Protein AF-A0A752E9G1-F1 (afdb_monomer)

Nearest PDB structures (foldseek):
  9ivk-assembly1_A  TM=2.940E-01  e=1.424E+00  artificial sequences
  8i7o-assembly1_Cb  TM=2.392E-01  e=4.232E+00  Mus musculus
  6zbj-assembly1_C  TM=1.607E-01  e=8.612E+00  Plasmodium falciparum

Organism: Salmonella oranienberg (NCBI:txid28147)

Radius of gyration: 24.14 Å; Cα contacts (8 Å, |Δi|>4): 252; chains: 1; bounding box: 48×53×67 Å

InterPro domains:
  IPR024291 Protein of unknown function DUF3829 [PF12889] (1-251)

Structure (mmCIF, N/CA/C/O backbone):
data_AF-A0A752E9G1-F1
#
_entry.id   AF-A0A752E9G1-F1
#
loop_
_atom_site.group_PDB
_atom_site.id
_atom_site.type_symbol
_atom_site.label_atom_id
_atom_site.label_alt_id
_atom_site.label_comp_id
_atom_site.label_asym_id
_atom_site.label_entity_id
_atom_site.label_seq_id
_atom_site.pdbx_PDB_ins_code
_atom_site.Cartn_x
_atom_site.Cartn_y
_atom_site.Cartn_z
_atom_site.occupancy
_atom_site.B_iso_or_equiv
_atom_site.auth_seq_id
_atom_site.auth_comp_id
_atom_site.auth_asym_id
_atom_site.auth_atom_id
_atom_site.pdbx_PDB_model_num
ATOM 1 N N . SER A 1 1 ? 13.644 -4.484 -8.867 1.00 82.56 1 SER A N 1
ATOM 2 C CA . SER A 1 1 ? 13.841 -4.906 -10.268 1.00 82.56 1 SER A CA 1
ATOM 3 C C . SER A 1 1 ? 13.152 -3.982 -11.261 1.00 82.56 1 SER A C 1
ATOM 5 O O . SER A 1 1 ? 13.862 -3.242 -11.922 1.00 82.56 1 SER A O 1
ATOM 7 N N . VAL A 1 2 ? 11.813 -3.915 -11.308 1.00 89.75 2 VAL A N 1
ATOM 8 C CA . VAL A 1 2 ? 11.073 -3.105 -12.308 1.00 89.75 2 VAL A CA 1
ATOM 9 C C . VAL A 1 2 ? 11.430 -1.612 -12.286 1.00 89.75 2 VAL A C 1
ATOM 11 O O . VAL A 1 2 ? 11.773 -1.072 -13.329 1.00 89.75 2 VAL A O 1
ATOM 14 N N . LYS A 1 3 ? 11.445 -0.962 -11.109 1.00 89.75 3 LYS A N 1
ATOM 15 C CA . LYS A 1 3 ? 11.856 0.453 -10.984 1.00 89.75 3 LYS A CA 1
ATOM 16 C C . LYS A 1 3 ? 13.250 0.703 -11.574 1.00 89.75 3 LYS A C 1
ATOM 18 O O . LYS A 1 3 ? 13.425 1.603 -12.375 1.00 89.75 3 LYS A O 1
ATOM 23 N N . GLY A 1 4 ? 14.213 -0.158 -11.242 1.00 91.06 4 GLY A N 1
ATOM 24 C CA . GLY A 1 4 ? 15.581 -0.039 -11.751 1.00 91.06 4 GLY A CA 1
ATOM 25 C C . GLY A 1 4 ? 15.699 -0.244 -13.264 1.00 91.06 4 GLY A C 1
ATOM 26 O O . GLY A 1 4 ? 16.593 0.331 -13.871 1.00 91.06 4 GLY A O 1
ATOM 27 N N . TYR A 1 5 ? 14.808 -1.030 -13.875 1.00 95.19 5 TYR A N 1
ATOM 28 C CA . TYR A 1 5 ? 14.735 -1.180 -15.331 1.00 95.19 5 TYR A CA 1
ATOM 29 C C . TYR A 1 5 ? 14.119 0.062 -15.997 1.00 95.19 5 TYR A C 1
ATOM 31 O O . TYR A 1 5 ? 14.668 0.574 -16.969 1.00 95.19 5 TYR A O 1
ATOM 39 N N . ALA A 1 6 ? 13.048 0.605 -15.412 1.00 94.50 6 ALA A N 1
ATOM 40 C CA . ALA A 1 6 ? 12.403 1.837 -15.871 1.00 94.50 6 ALA A CA 1
ATOM 41 C C . ALA A 1 6 ? 13.305 3.084 -15.760 1.00 94.50 6 ALA A C 1
ATOM 43 O O . ALA A 1 6 ? 13.087 4.063 -16.463 1.00 94.50 6 ALA A O 1
ATOM 44 N N . ASP A 1 7 ? 14.343 3.054 -14.917 1.00 93.44 7 ASP A N 1
ATOM 45 C CA . ASP A 1 7 ? 15.294 4.167 -14.787 1.00 93.44 7 ASP A CA 1
ATOM 46 C C . ASP A 1 7 ? 16.133 4.419 -16.057 1.00 93.44 7 ASP A C 1
ATOM 48 O O . ASP A 1 7 ? 16.749 5.479 -16.179 1.00 93.44 7 ASP A O 1
ATOM 52 N N . TRP A 1 8 ? 16.237 3.446 -16.969 1.00 94.88 8 TRP A N 1
ATOM 53 C CA . TRP A 1 8 ? 17.069 3.564 -18.175 1.00 94.88 8 TRP A CA 1
ATOM 54 C C . TRP A 1 8 ? 16.373 3.112 -19.467 1.00 94.88 8 TRP A C 1
ATOM 56 O O . TRP A 1 8 ? 16.944 3.275 -20.545 1.00 94.88 8 TRP A O 1
ATOM 66 N N . VAL A 1 9 ? 15.146 2.587 -19.375 1.00 96.12 9 VAL A N 1
ATOM 67 C CA . VAL A 1 9 ? 14.313 2.173 -20.512 1.00 96.12 9 VAL A CA 1
ATOM 68 C C . VAL A 1 9 ? 12.975 2.906 -20.470 1.00 96.12 9 VAL A C 1
ATOM 70 O O . VAL A 1 9 ? 12.296 2.910 -19.446 1.00 96.12 9 VAL A O 1
ATOM 73 N N . ASP A 1 10 ? 12.573 3.478 -21.606 1.00 95.88 10 ASP A N 1
ATOM 74 C CA . ASP A 1 10 ? 11.198 3.938 -21.828 1.00 95.88 10 ASP A CA 1
ATOM 75 C C . ASP A 1 10 ? 10.281 2.706 -21.843 1.00 95.88 10 ASP A C 1
ATOM 77 O O . ASP A 1 10 ? 10.405 1.846 -22.713 1.00 95.88 10 ASP A O 1
ATOM 81 N N . MET A 1 11 ? 9.400 2.584 -20.851 1.00 95.25 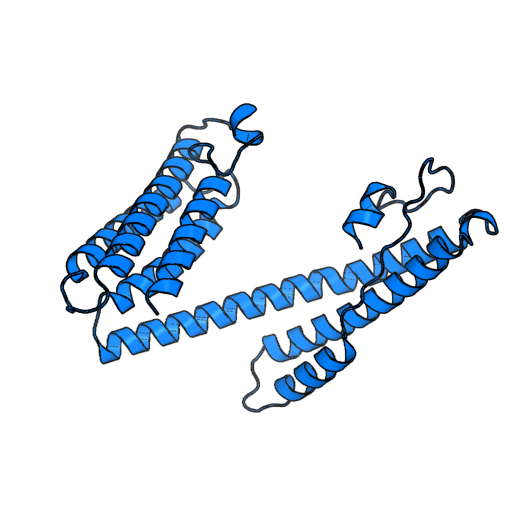11 MET A N 1
ATOM 82 C CA . MET A 1 11 ? 8.597 1.375 -20.644 1.00 95.25 11 MET A CA 1
ATOM 83 C C . MET A 1 11 ? 7.559 1.136 -21.745 1.00 95.25 11 MET A C 1
ATOM 85 O O . MET A 1 11 ? 7.117 0.003 -21.904 1.00 95.25 11 MET A O 1
ATOM 89 N N . ASP A 1 12 ? 7.198 2.169 -22.507 1.00 95.00 12 ASP A N 1
ATOM 90 C CA . ASP A 1 12 ? 6.235 2.049 -23.601 1.00 95.00 12 ASP A CA 1
ATOM 91 C C . ASP A 1 12 ? 6.924 1.673 -24.920 1.00 95.00 12 ASP A C 1
ATOM 93 O O . ASP A 1 12 ? 6.326 1.028 -25.781 1.00 95.00 12 ASP A O 1
ATOM 97 N N . LYS A 1 13 ? 8.190 2.076 -25.096 1.00 95.81 13 LYS A N 1
ATOM 98 C CA . LYS A 1 13 ? 8.944 1.877 -26.350 1.00 95.81 13 LYS A CA 1
ATOM 99 C C . LYS A 1 13 ? 9.984 0.763 -26.284 1.00 95.81 13 LYS A C 1
ATOM 101 O O . LYS A 1 13 ? 10.366 0.221 -27.322 1.00 95.81 13 LYS A O 1
ATOM 106 N N . GLY A 1 14 ? 10.467 0.442 -25.093 1.00 96.44 14 GLY A N 1
ATOM 107 C CA . GLY A 1 14 ? 11.556 -0.494 -24.871 1.00 96.44 14 GLY A CA 1
ATOM 108 C C . GLY A 1 14 ? 12.947 0.050 -25.216 1.00 96.44 14 GLY A C 1
ATOM 109 O O . GLY A 1 14 ? 13.121 1.232 -25.527 1.00 96.44 14 GLY A O 1
ATOM 110 N N . PRO A 1 15 ? 13.976 -0.812 -25.131 1.00 97.12 15 PRO A N 1
ATOM 111 C CA . PRO A 1 15 ? 15.354 -0.428 -25.398 1.00 97.12 15 PRO A CA 1
ATOM 112 C C . PRO A 1 15 ? 15.591 -0.198 -26.896 1.00 97.12 15 PRO A C 1
ATOM 114 O O . PRO A 1 15 ? 15.188 -0.981 -27.758 1.00 97.12 15 PRO A O 1
ATOM 117 N N . THR A 1 16 ? 16.305 0.872 -27.212 1.00 95.88 16 THR A N 1
ATOM 118 C CA . THR A 1 16 ? 16.603 1.323 -28.573 1.00 95.88 16 THR A CA 1
ATOM 119 C C . THR A 1 16 ? 17.903 0.732 -29.123 1.00 95.88 16 THR A C 1
ATOM 121 O O . THR A 1 16 ? 18.010 0.543 -30.339 1.00 95.88 16 THR A O 1
ATOM 124 N N . GLY A 1 17 ? 18.859 0.406 -28.247 1.00 93.88 17 GLY A N 1
ATOM 125 C CA . GLY A 1 17 ? 20.241 0.045 -28.576 1.00 93.88 17 GLY A CA 1
ATOM 126 C C . GLY A 1 17 ? 21.194 1.244 -28.634 1.00 93.88 17 GLY A C 1
ATOM 127 O O . GLY A 1 17 ? 22.349 1.097 -29.025 1.00 93.88 17 GLY A O 1
ATOM 128 N N . LYS A 1 18 ? 20.715 2.441 -28.276 1.00 94.12 18 LYS A N 1
ATOM 129 C CA . LYS A 1 18 ? 21.491 3.693 -28.227 1.00 94.12 18 LYS A CA 1
ATOM 130 C C . LYS A 1 18 ? 21.649 4.222 -26.799 1.00 94.12 18 LYS A C 1
ATOM 132 O O . LYS A 1 18 ? 22.046 5.370 -26.601 1.00 94.12 18 LYS A O 1
ATOM 137 N N . GLU A 1 19 ? 21.302 3.416 -25.801 1.00 94.06 19 GLU A N 1
ATOM 138 C CA . GLU A 1 19 ? 21.362 3.795 -24.395 1.00 94.06 19 GLU A CA 1
ATOM 139 C C . GLU A 1 19 ? 22.809 4.047 -23.967 1.00 94.06 19 GLU A C 1
ATOM 141 O O . GLU A 1 19 ? 23.691 3.212 -24.153 1.00 94.06 19 GLU A O 1
ATOM 146 N N . ARG A 1 20 ? 23.053 5.202 -23.338 1.00 89.19 20 ARG A N 1
ATOM 147 C CA . ARG A 1 20 ? 24.383 5.558 -22.822 1.00 89.19 20 ARG A CA 1
ATOM 148 C C . ARG A 1 20 ? 24.792 4.714 -21.611 1.00 89.19 20 ARG A C 1
ATOM 150 O O . ARG A 1 20 ? 25.978 4.494 -21.394 1.00 89.19 20 ARG A O 1
ATOM 157 N N . TYR A 1 21 ? 23.817 4.274 -20.817 1.00 89.62 21 TYR A N 1
ATOM 158 C CA . TYR A 1 21 ? 24.032 3.484 -19.609 1.00 89.62 21 TYR A CA 1
ATOM 159 C C . TYR A 1 21 ? 23.035 2.330 -19.562 1.00 89.62 21 TYR A C 1
ATOM 161 O O . TYR A 1 21 ? 21.828 2.555 -19.507 1.00 89.62 21 TYR A O 1
ATOM 169 N N . ILE A 1 22 ? 23.549 1.102 -19.543 1.00 94.25 22 ILE A N 1
ATOM 170 C CA . ILE A 1 22 ? 22.749 -0.117 -19.453 1.00 94.25 22 ILE A CA 1
ATOM 171 C C . ILE A 1 22 ? 22.847 -0.624 -18.015 1.00 94.25 22 ILE A C 1
ATOM 173 O O . ILE A 1 22 ? 23.872 -1.175 -17.622 1.00 94.25 22 ILE A O 1
ATOM 177 N N . ARG A 1 23 ? 21.791 -0.433 -17.212 1.00 93.00 23 ARG A N 1
ATOM 178 C CA . ARG A 1 23 ? 21.731 -1.000 -15.847 1.00 93.00 23 ARG A CA 1
ATOM 179 C C . ARG A 1 23 ? 21.199 -2.435 -15.823 1.00 93.00 23 ARG A C 1
ATOM 181 O O . ARG A 1 23 ? 21.377 -3.135 -14.832 1.00 93.00 23 ARG A O 1
ATOM 188 N N . GLY A 1 24 ? 20.544 -2.869 -16.900 1.00 94.75 24 GLY A N 1
ATOM 189 C CA . GLY A 1 24 ? 19.937 -4.193 -17.006 1.00 94.75 24 GLY A CA 1
ATOM 190 C C . GLY A 1 24 ? 18.677 -4.363 -16.152 1.00 94.75 24 GLY A C 1
ATOM 191 O O . GLY A 1 24 ? 18.010 -3.393 -15.784 1.00 94.75 24 GLY A O 1
ATOM 192 N N . MET A 1 25 ? 18.345 -5.621 -15.859 1.00 95.94 25 MET A N 1
ATOM 193 C CA . MET A 1 25 ? 17.233 -6.020 -14.993 1.00 95.94 25 MET A CA 1
ATOM 194 C C . MET A 1 25 ? 17.793 -6.666 -13.725 1.00 95.94 25 MET A C 1
ATOM 196 O O . MET A 1 25 ? 18.602 -7.581 -13.820 1.00 95.94 25 MET A O 1
ATOM 200 N N . GLY A 1 26 ? 17.362 -6.220 -12.543 1.00 93.19 26 GLY A N 1
ATOM 201 C CA . GLY A 1 26 ? 17.731 -6.869 -11.277 1.00 93.19 26 GLY A CA 1
ATOM 202 C C . GLY A 1 26 ? 16.954 -8.170 -11.041 1.00 93.19 26 GLY A C 1
ATOM 203 O O . GLY A 1 26 ? 15.773 -8.243 -11.376 1.00 93.19 26 GLY A O 1
ATOM 204 N N . ASP A 1 27 ? 17.581 -9.170 -10.423 1.00 91.19 27 ASP A N 1
ATOM 205 C CA . ASP A 1 27 ? 16.934 -10.455 -10.115 1.00 91.19 27 ASP A CA 1
ATOM 206 C C . ASP A 1 27 ? 15.874 -10.347 -8.993 1.00 91.19 27 ASP A C 1
ATOM 208 O O . ASP A 1 27 ? 15.819 -9.369 -8.243 1.00 91.19 27 ASP A O 1
ATOM 212 N N . VAL A 1 28 ? 15.012 -11.363 -8.890 1.00 90.75 28 VAL A N 1
ATOM 213 C CA . VAL A 1 28 ? 14.036 -11.565 -7.813 1.00 90.75 28 VAL A CA 1
ATOM 214 C C . VAL A 1 28 ? 14.286 -12.927 -7.162 1.00 90.75 28 VAL A C 1
ATOM 216 O O . VAL A 1 28 ? 14.013 -13.984 -7.736 1.00 90.75 28 VAL A O 1
ATOM 219 N N . THR A 1 29 ? 14.752 -12.903 -5.912 1.00 88.81 29 THR A N 1
ATOM 220 C CA . THR A 1 29 ? 15.207 -14.098 -5.178 1.00 88.81 29 THR A CA 1
ATOM 221 C C . THR A 1 29 ? 14.128 -14.765 -4.320 1.00 88.81 29 THR A C 1
ATOM 223 O O . THR A 1 29 ? 14.371 -15.815 -3.732 1.00 88.81 29 THR A O 1
ATOM 226 N N . VAL A 1 30 ? 12.916 -14.202 -4.260 1.00 89.00 30 VAL A N 1
ATOM 227 C CA . VAL A 1 30 ? 11.810 -14.739 -3.449 1.00 89.00 30 VAL A CA 1
ATOM 228 C C . VAL A 1 30 ? 11.422 -16.149 -3.907 1.00 89.00 30 VAL A C 1
ATOM 230 O O . VAL A 1 30 ? 11.208 -16.389 -5.095 1.00 89.00 30 VAL A O 1
ATOM 233 N N . ASP A 1 31 ? 11.290 -17.084 -2.967 1.00 92.19 31 ASP A N 1
ATOM 234 C CA . ASP A 1 31 ? 10.810 -18.451 -3.208 1.00 92.19 31 ASP A CA 1
ATOM 235 C C . ASP A 1 31 ? 9.283 -18.479 -3.407 1.00 92.19 31 ASP A C 1
ATOM 237 O O . ASP A 1 31 ? 8.510 -18.574 -2.448 1.00 92.19 31 ASP A O 1
ATOM 241 N N . LEU A 1 32 ? 8.863 -18.350 -4.670 1.00 95.25 32 LEU A N 1
ATOM 242 C CA . LEU A 1 32 ? 7.456 -18.351 -5.071 1.00 95.25 32 LEU A CA 1
ATOM 243 C C . LEU A 1 32 ? 6.846 -19.756 -5.122 1.00 95.25 32 LEU A C 1
ATOM 245 O O . LEU A 1 32 ? 5.636 -19.870 -4.958 1.00 95.25 32 LEU A O 1
ATOM 249 N N . ASP A 1 33 ? 7.645 -20.815 -5.261 1.00 93.00 33 ASP A N 1
ATOM 250 C CA . ASP A 1 33 ? 7.134 -22.192 -5.306 1.00 93.00 33 ASP A CA 1
ATOM 251 C C . ASP A 1 33 ? 6.569 -22.592 -3.942 1.00 93.00 33 ASP A C 1
ATOM 253 O O . ASP A 1 33 ? 5.464 -23.129 -3.822 1.00 93.00 33 ASP A O 1
ATOM 257 N N . ARG A 1 34 ? 7.275 -22.214 -2.871 1.00 94.50 34 ARG A N 1
ATOM 258 C CA . ARG A 1 34 ? 6.767 -22.358 -1.505 1.00 94.50 34 ARG A CA 1
ATOM 259 C C . ARG A 1 34 ? 5.514 -21.516 -1.255 1.00 94.50 34 ARG A C 1
ATOM 261 O O . ARG A 1 34 ? 4.632 -21.954 -0.513 1.00 94.50 34 ARG A O 1
ATOM 268 N N . CYS A 1 35 ? 5.423 -20.316 -1.830 1.00 95.19 35 CYS A N 1
ATOM 269 C CA . CYS A 1 35 ? 4.218 -19.485 -1.737 1.00 95.19 35 CYS A CA 1
ATOM 270 C C . CYS A 1 35 ? 3.036 -20.132 -2.469 1.00 95.19 35 CYS A C 1
ATOM 272 O O . CYS A 1 35 ? 1.960 -20.227 -1.882 1.00 95.19 35 CYS A O 1
ATOM 274 N N . LEU A 1 36 ? 3.249 -20.642 -3.684 1.00 97.19 36 LEU A N 1
ATOM 275 C CA . LEU A 1 36 ? 2.247 -21.364 -4.466 1.00 97.19 36 LEU A CA 1
ATOM 276 C C . LEU A 1 36 ? 1.716 -22.570 -3.697 1.00 97.19 36 LEU A C 1
ATOM 278 O O . LEU A 1 36 ? 0.510 -22.686 -3.514 1.00 97.19 36 LEU A O 1
ATOM 282 N N . ALA A 1 37 ? 2.597 -23.416 -3.159 1.00 96.88 37 ALA A N 1
ATOM 283 C CA . ALA A 1 37 ? 2.186 -24.588 -2.388 1.00 96.88 37 ALA A CA 1
ATOM 284 C C . ALA A 1 37 ? 1.288 -24.220 -1.191 1.00 96.88 37 ALA A C 1
ATOM 286 O O . ALA A 1 37 ? 0.279 -24.880 -0.932 1.00 96.88 37 ALA A O 1
ATOM 287 N N . LYS A 1 38 ? 1.627 -23.145 -0.466 1.00 96.56 38 LYS A N 1
ATOM 288 C CA . LYS A 1 38 ? 0.823 -22.663 0.668 1.00 96.56 38 LYS A CA 1
ATOM 289 C C . LYS A 1 38 ? -0.513 -22.074 0.223 1.00 96.56 38 LYS A C 1
ATOM 291 O O . LYS A 1 38 ? -1.526 -22.400 0.836 1.00 96.56 38 LYS A O 1
ATOM 296 N N . ILE A 1 39 ? -0.520 -21.240 -0.816 1.00 96.00 39 ILE A N 1
ATOM 297 C CA . ILE A 1 39 ? -1.740 -20.613 -1.340 1.00 96.00 39 ILE A CA 1
ATOM 298 C C . ILE A 1 39 ? -2.691 -21.687 -1.867 1.00 96.00 39 ILE A C 1
ATOM 300 O O . ILE A 1 39 ? -3.829 -21.738 -1.421 1.00 96.00 39 ILE A O 1
ATOM 304 N N . THR A 1 40 ? -2.213 -22.626 -2.686 1.00 96.12 40 THR A N 1
ATOM 305 C CA . THR A 1 40 ? -3.015 -23.754 -3.186 1.00 96.12 40 THR A CA 1
ATOM 306 C C . THR A 1 40 ? -3.621 -24.574 -2.052 1.00 96.12 40 THR A C 1
ATOM 308 O O . THR A 1 40 ? -4.798 -24.927 -2.101 1.00 96.12 40 THR A O 1
ATOM 311 N N . LYS A 1 41 ? -2.846 -24.847 -0.994 1.00 96.38 41 LYS A N 1
ATOM 312 C CA . LYS A 1 41 ? -3.365 -25.548 0.184 1.00 96.38 41 LYS A CA 1
ATOM 313 C C . LYS A 1 41 ? -4.478 -24.751 0.866 1.00 96.38 41 LYS A C 1
ATOM 315 O O . LYS A 1 41 ? -5.514 -25.331 1.177 1.00 96.38 41 LYS A O 1
ATOM 320 N N . VAL A 1 42 ? -4.283 -23.454 1.105 1.00 93.44 42 VAL A N 1
ATOM 321 C CA . VAL A 1 42 ? -5.276 -22.609 1.789 1.00 93.44 42 VAL A CA 1
ATOM 322 C C . VAL A 1 42 ? -6.544 -22.448 0.950 1.00 93.44 42 VAL A C 1
ATOM 324 O O . VAL A 1 42 ? -7.623 -22.686 1.480 1.00 93.44 42 VAL A O 1
ATOM 327 N N . SER A 1 43 ? -6.424 -22.179 -0.353 1.00 93.50 43 SER A N 1
ATOM 328 C CA . SER A 1 43 ? -7.562 -22.044 -1.275 1.00 93.50 43 SER A CA 1
ATOM 329 C C . SER A 1 43 ? -8.387 -23.333 -1.431 1.00 93.50 43 SER A C 1
ATOM 331 O O . SER A 1 43 ? -9.486 -23.304 -1.976 1.00 93.50 43 SER A O 1
ATOM 333 N N . SER A 1 44 ? -7.873 -24.482 -0.970 1.00 93.75 44 SER A N 1
ATOM 334 C CA . SER A 1 44 ? -8.598 -25.762 -0.965 1.00 93.75 44 SER A CA 1
ATOM 335 C C . SER A 1 44 ? -9.435 -26.005 0.301 1.00 93.75 44 SER A C 1
ATOM 337 O O . SER A 1 44 ? -10.240 -26.941 0.335 1.00 93.75 44 SER A O 1
ATOM 339 N N . LEU A 1 45 ? -9.253 -25.189 1.347 1.00 95.94 45 LEU A N 1
ATOM 340 C CA . LEU A 1 45 ? -9.955 -25.343 2.622 1.00 95.94 45 LEU A CA 1
ATOM 341 C C . LEU A 1 45 ? -11.446 -24.995 2.497 1.00 95.94 45 LEU A C 1
ATOM 343 O O . LEU A 1 45 ? -11.880 -24.292 1.585 1.00 95.94 45 LEU A O 1
ATOM 347 N N . LYS A 1 46 ? -12.250 -25.519 3.431 1.00 93.62 46 LYS A N 1
ATOM 348 C CA . LYS A 1 46 ? -13.690 -25.248 3.520 1.00 93.62 46 LYS A CA 1
ATOM 349 C C . LYS A 1 46 ? -14.043 -24.552 4.845 1.00 93.62 46 LYS A C 1
ATOM 351 O O . LYS A 1 46 ? -13.484 -24.931 5.874 1.00 93.62 46 LYS A O 1
ATOM 356 N N . PRO A 1 47 ? -14.996 -23.598 4.841 1.00 91.75 47 PRO A N 1
ATOM 357 C CA . PRO A 1 47 ? -15.669 -23.043 3.662 1.00 91.75 47 PRO A CA 1
ATOM 358 C C . PRO A 1 47 ? -14.715 -22.193 2.809 1.00 91.75 47 PRO A C 1
ATOM 360 O O . PRO A 1 47 ? -13.754 -21.632 3.320 1.00 91.75 47 PRO A O 1
ATOM 363 N N . GLU A 1 48 ? -14.993 -22.126 1.508 1.00 91.81 48 GLU A N 1
ATOM 364 C CA . GLU A 1 48 ? -14.223 -21.298 0.573 1.00 91.81 48 GLU A CA 1
ATOM 365 C C . GLU A 1 48 ? -14.417 -19.809 0.895 1.00 91.81 48 GLU A C 1
ATOM 367 O O . GLU A 1 48 ? -15.544 -19.358 1.129 1.00 91.81 48 GLU A O 1
ATOM 372 N N . LEU A 1 49 ? -13.332 -19.039 0.871 1.00 90.44 49 LEU A N 1
ATOM 373 C CA . LEU A 1 49 ? -13.325 -17.597 1.078 1.00 90.44 49 LEU A CA 1
ATOM 374 C C . LEU A 1 49 ? -13.309 -16.893 -0.281 1.00 90.44 49 LEU A C 1
ATOM 376 O O . LEU A 1 49 ? -12.276 -16.484 -0.811 1.00 90.44 49 LEU A O 1
ATOM 380 N N . LYS A 1 50 ? -14.494 -16.735 -0.874 1.00 89.69 50 LYS A N 1
ATOM 381 C CA . LYS A 1 50 ? -14.646 -15.975 -2.122 1.00 89.69 50 LYS A CA 1
ATOM 382 C C . LYS A 1 50 ? -14.651 -14.460 -1.862 1.00 89.69 50 LYS A C 1
ATOM 384 O O . LYS A 1 50 ? -15.274 -14.023 -0.897 1.00 89.69 50 LYS A O 1
ATOM 389 N N . PRO A 1 51 ? -14.031 -13.642 -2.737 1.00 93.12 51 PRO A N 1
ATOM 390 C CA . PRO A 1 51 ? -13.264 -14.029 -3.928 1.00 93.12 51 PRO A CA 1
ATOM 391 C C . PRO A 1 51 ? -11.765 -14.280 -3.657 1.00 93.12 51 PRO A C 1
ATOM 393 O O . PRO A 1 51 ? -11.035 -14.598 -4.597 1.00 93.12 51 PRO A O 1
ATOM 396 N N . ILE A 1 52 ? -11.286 -14.119 -2.413 1.00 94.62 52 ILE A N 1
ATOM 397 C CA . ILE A 1 52 ? -9.847 -14.067 -2.111 1.00 94.62 52 ILE A CA 1
ATOM 398 C C . ILE A 1 52 ? -9.098 -15.341 -2.503 1.00 94.62 52 ILE A C 1
ATOM 400 O O . ILE A 1 52 ? -7.979 -15.235 -2.991 1.00 94.62 52 ILE A O 1
ATOM 404 N N . ASP A 1 53 ? -9.713 -16.520 -2.367 1.00 95.38 53 ASP A N 1
ATOM 405 C CA . ASP A 1 53 ? -9.047 -17.795 -2.658 1.00 95.38 53 ASP A CA 1
ATOM 406 C C . ASP A 1 53 ? -8.665 -17.904 -4.139 1.00 95.38 53 ASP A C 1
ATOM 408 O O . ASP A 1 53 ? -7.580 -18.385 -4.473 1.00 95.38 53 ASP A O 1
ATOM 412 N N . THR A 1 54 ? -9.534 -17.408 -5.027 1.00 95.88 54 THR A N 1
ATOM 413 C CA . THR A 1 54 ? -9.283 -17.340 -6.475 1.00 95.88 54 THR A CA 1
ATOM 414 C C . THR A 1 54 ? -8.269 -16.246 -6.807 1.00 95.88 54 THR A C 1
ATOM 416 O O . THR A 1 54 ? -7.350 -16.460 -7.595 1.00 95.88 54 THR A O 1
ATOM 419 N N . LEU A 1 55 ? -8.403 -15.071 -6.188 1.00 97.69 55 LEU A N 1
ATOM 420 C CA . LEU A 1 55 ? -7.506 -13.940 -6.436 1.00 97.69 55 LEU A CA 1
ATOM 421 C C . LEU A 1 55 ? -6.071 -14.227 -5.973 1.00 97.69 55 LEU A C 1
ATOM 423 O O . LEU A 1 55 ? -5.127 -13.872 -6.674 1.00 97.69 55 LEU A O 1
ATOM 427 N N . ALA A 1 56 ? -5.903 -14.939 -4.856 1.00 97.06 56 ALA A N 1
ATOM 428 C CA . ALA A 1 56 ? -4.602 -15.382 -4.365 1.00 97.06 56 ALA A CA 1
ATOM 429 C C . ALA A 1 56 ? -3.896 -16.299 -5.373 1.00 97.06 56 ALA A C 1
ATOM 431 O O . ALA A 1 56 ? -2.699 -16.138 -5.615 1.00 97.06 56 ALA A O 1
ATOM 432 N N . LEU A 1 57 ? -4.639 -17.233 -5.984 1.00 97.44 57 LEU A N 1
ATOM 433 C CA . LEU A 1 57 ? -4.127 -18.134 -7.020 1.00 97.44 57 LEU A CA 1
ATOM 434 C C . LEU A 1 57 ? -3.708 -17.368 -8.283 1.00 97.44 57 LEU A C 1
ATOM 436 O O . LEU A 1 57 ? -2.615 -17.589 -8.805 1.00 97.44 57 LEU A O 1
ATOM 440 N N . ASN A 1 58 ? -4.529 -16.421 -8.741 1.00 97.94 58 ASN A N 1
ATOM 441 C CA . ASN A 1 58 ? -4.196 -15.571 -9.888 1.00 97.94 58 ASN A CA 1
ATOM 442 C C . ASN A 1 58 ? -2.937 -14.728 -9.628 1.00 97.94 58 ASN A C 1
ATOM 444 O O . ASN A 1 58 ? -2.057 -14.634 -10.489 1.00 97.94 58 ASN A O 1
ATOM 448 N N . TYR A 1 59 ? -2.821 -14.151 -8.429 1.00 98.12 59 TYR A N 1
ATOM 449 C CA . TYR A 1 59 ? -1.655 -13.373 -8.023 1.00 98.12 59 TYR A CA 1
ATOM 450 C C . TYR A 1 59 ? -0.376 -14.218 -8.002 1.00 98.12 59 TYR A C 1
ATOM 452 O O . TYR A 1 59 ? 0.636 -13.810 -8.573 1.00 98.12 59 TYR A O 1
ATOM 460 N N . ILE A 1 60 ? -0.390 -15.402 -7.379 1.00 98.12 60 ILE A N 1
ATOM 461 C CA . ILE A 1 60 ? 0.836 -16.203 -7.271 1.00 98.12 60 ILE A CA 1
ATOM 462 C C . ILE A 1 60 ? 1.282 -16.773 -8.620 1.00 98.12 60 ILE A C 1
ATOM 464 O O . ILE A 1 60 ? 2.476 -16.751 -8.912 1.00 98.12 60 ILE A O 1
ATOM 468 N N . ASN A 1 61 ? 0.347 -17.201 -9.473 1.00 98.06 61 ASN A N 1
ATOM 469 C CA . ASN A 1 61 ? 0.679 -17.698 -10.810 1.00 98.06 61 ASN A CA 1
ATOM 470 C C . ASN A 1 61 ? 1.288 -16.589 -11.681 1.00 98.06 61 ASN A C 1
A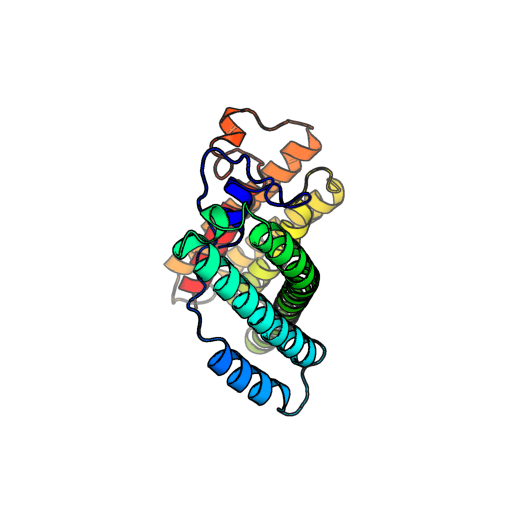TOM 472 O O . ASN A 1 61 ? 2.379 -16.759 -12.219 1.00 98.06 61 ASN A O 1
ATOM 476 N N . SER A 1 62 ? 0.660 -15.409 -11.727 1.00 98.12 62 SER A N 1
ATOM 477 C CA . SER A 1 62 ? 1.215 -14.266 -12.469 1.00 98.12 62 SER A CA 1
ATOM 478 C C . SER A 1 62 ? 2.537 -13.748 -11.878 1.00 98.12 62 SER A C 1
ATOM 480 O O . SER A 1 62 ? 3.413 -13.301 -12.618 1.00 98.12 62 SER A O 1
ATOM 482 N N . SER A 1 63 ? 2.746 -13.865 -10.560 1.00 97.69 63 SER A N 1
ATOM 483 C CA . SER A 1 63 ? 4.038 -13.567 -9.922 1.00 97.69 63 SER A CA 1
ATOM 484 C C . SER A 1 63 ? 5.149 -14.512 -10.391 1.00 97.69 63 SER A C 1
ATOM 486 O O . SER A 1 63 ? 6.290 -14.082 -10.575 1.00 97.69 63 SER A O 1
ATOM 488 N N . ILE A 1 64 ? 4.838 -15.801 -10.574 1.00 97.69 64 ILE A N 1
ATOM 489 C CA . ILE A 1 64 ? 5.789 -16.806 -11.068 1.00 97.69 64 ILE A CA 1
ATOM 490 C C . ILE A 1 64 ? 6.190 -16.493 -12.510 1.00 97.69 64 ILE A C 1
ATOM 492 O O . ILE A 1 64 ? 7.387 -16.475 -12.812 1.00 97.69 64 ILE A O 1
ATOM 496 N N . ASP A 1 65 ? 5.223 -16.168 -13.368 1.00 97.38 65 ASP A N 1
ATOM 497 C CA . ASP A 1 65 ? 5.491 -15.763 -14.752 1.00 97.38 65 ASP A CA 1
ATOM 498 C C . ASP A 1 65 ? 6.363 -14.503 -14.803 1.00 97.38 65 ASP A C 1
ATOM 500 O O . ASP A 1 65 ? 7.373 -14.460 -15.513 1.00 97.38 65 ASP A O 1
ATOM 504 N N . MET A 1 66 ? 6.055 -13.512 -13.960 1.00 97.25 66 MET A N 1
ATOM 505 C CA . MET A 1 66 ? 6.847 -12.289 -13.840 1.00 97.25 66 MET A CA 1
ATOM 506 C C . MET A 1 66 ? 8.288 -12.573 -13.399 1.00 97.25 66 MET A C 1
ATOM 508 O O . MET A 1 66 ? 9.246 -12.037 -13.960 1.00 97.25 66 MET A O 1
ATOM 512 N N . LYS A 1 67 ? 8.475 -13.466 -12.421 1.00 96.44 67 LYS A N 1
ATOM 513 C CA . LYS A 1 67 ? 9.806 -13.887 -11.968 1.00 96.44 67 LYS A CA 1
ATOM 514 C C . LYS A 1 67 ? 10.593 -14.584 -13.081 1.00 96.44 67 LYS A C 1
ATOM 516 O O . LYS A 1 67 ? 11.801 -14.374 -13.188 1.00 96.44 67 LYS A O 1
ATOM 521 N N . LYS A 1 68 ? 9.933 -15.395 -13.912 1.00 96.75 68 LYS A N 1
ATOM 522 C CA . LYS A 1 68 ? 10.567 -16.093 -15.039 1.00 96.75 68 LYS A CA 1
ATOM 523 C C . LYS A 1 68 ? 11.126 -15.107 -16.067 1.00 96.75 68 LYS A C 1
ATOM 525 O O . LYS A 1 68 ? 12.310 -15.203 -16.390 1.00 96.75 68 LYS A O 1
ATOM 530 N N . ILE A 1 69 ? 10.327 -14.138 -16.525 1.00 98.00 69 ILE A N 1
ATOM 531 C CA . ILE A 1 69 ? 10.797 -13.147 -17.507 1.00 98.00 69 ILE A CA 1
ATOM 532 C C . ILE A 1 69 ? 11.871 -12.220 -16.918 1.00 98.00 69 ILE A C 1
ATOM 534 O O . ILE A 1 69 ? 12.866 -11.936 -17.584 1.00 98.00 69 ILE A O 1
ATOM 538 N N . ILE A 1 70 ? 11.749 -11.826 -15.642 1.00 97.56 70 ILE A N 1
ATOM 539 C CA . ILE A 1 70 ? 12.779 -11.033 -14.950 1.00 97.56 70 ILE A CA 1
ATOM 540 C C . ILE A 1 70 ? 14.122 -11.767 -14.931 1.00 97.56 70 ILE A C 1
ATOM 542 O O . ILE A 1 70 ? 15.148 -11.148 -15.206 1.00 97.56 70 ILE A O 1
ATOM 546 N N . ARG A 1 71 ? 14.131 -13.072 -14.635 1.00 96.88 71 ARG A N 1
ATOM 547 C CA . ARG A 1 71 ? 15.358 -13.881 -14.636 1.00 96.88 71 ARG A CA 1
ATOM 548 C C . ARG A 1 71 ? 15.984 -13.985 -16.018 1.00 96.88 71 ARG A C 1
ATOM 550 O O . ARG A 1 71 ? 17.202 -13.888 -16.135 1.00 96.88 71 ARG A O 1
ATOM 557 N N . GLU A 1 72 ? 15.175 -14.165 -17.060 1.00 97.81 72 GLU A N 1
ATOM 558 C CA . GLU A 1 72 ? 15.696 -14.216 -18.426 1.00 97.81 72 GLU A CA 1
ATOM 559 C C . GLU A 1 72 ? 16.331 -12.880 -18.831 1.00 97.81 72 GLU A C 1
ATOM 561 O O . GLU A 1 72 ? 17.454 -12.857 -19.338 1.00 97.81 72 GLU A O 1
ATOM 566 N N . MET A 1 73 ? 15.660 -11.764 -18.537 1.00 98.38 73 MET A N 1
ATOM 567 C CA . MET A 1 73 ? 16.205 -10.426 -18.764 1.00 98.38 73 MET A CA 1
ATOM 568 C C . MET A 1 73 ? 17.471 -10.173 -17.948 1.00 98.38 73 MET A C 1
ATOM 570 O O . MET A 1 73 ? 18.448 -9.663 -18.490 1.00 98.38 73 MET A O 1
ATOM 574 N N . ASN A 1 74 ? 17.471 -10.527 -16.661 1.00 98.12 74 ASN A N 1
ATOM 575 C CA . ASN A 1 74 ? 18.637 -10.387 -15.794 1.00 98.12 74 ASN A CA 1
ATOM 576 C C . ASN A 1 74 ? 19.836 -11.135 -16.388 1.00 98.12 74 ASN A C 1
ATOM 578 O O . ASN A 1 74 ? 20.864 -10.516 -16.635 1.00 98.12 74 ASN A O 1
ATOM 582 N N . SER A 1 75 ? 19.662 -12.415 -16.723 1.00 98.00 75 SER A N 1
ATOM 583 C CA . SER A 1 75 ? 20.698 -13.240 -17.348 1.00 98.00 75 SER A CA 1
ATOM 584 C C . SER A 1 75 ? 21.225 -12.625 -18.650 1.00 98.00 75 SER A C 1
ATOM 586 O O . SER A 1 75 ? 22.435 -12.495 -18.828 1.00 98.00 75 SER A O 1
ATOM 588 N N . TYR A 1 76 ? 20.327 -12.165 -19.527 1.00 98.44 76 TYR A N 1
ATOM 589 C CA . TYR A 1 76 ? 20.684 -11.528 -20.795 1.00 98.44 76 TYR A CA 1
ATOM 590 C C . TYR A 1 76 ? 21.542 -10.265 -20.617 1.00 98.44 76 TYR A C 1
ATOM 592 O O . TYR A 1 76 ? 22.552 -10.106 -21.301 1.00 98.44 76 TYR A O 1
ATOM 600 N N . TYR A 1 77 ? 21.164 -9.375 -19.695 1.00 97.69 77 TYR A N 1
ATOM 601 C CA . TYR A 1 77 ? 21.922 -8.147 -19.455 1.00 97.69 77 TYR A CA 1
ATOM 602 C C . TYR A 1 77 ? 23.216 -8.395 -18.674 1.00 97.69 77 TYR A C 1
ATOM 604 O O . TYR A 1 77 ? 24.216 -7.746 -18.963 1.00 97.69 77 TYR A O 1
ATOM 612 N N . THR A 1 78 ? 23.223 -9.336 -17.725 1.00 97.19 78 THR A N 1
ATOM 613 C CA . THR A 1 78 ? 24.417 -9.700 -16.947 1.00 97.19 78 THR A CA 1
ATOM 614 C C . THR A 1 78 ? 25.492 -10.354 -17.811 1.00 97.19 78 THR A C 1
ATOM 616 O O . THR A 1 78 ? 26.670 -10.089 -17.599 1.00 97.19 78 THR A O 1
ATOM 619 N N . GLN A 1 79 ? 25.105 -11.166 -18.795 1.00 97.81 79 GLN A N 1
ATOM 620 C CA . GLN A 1 79 ? 26.037 -11.750 -19.769 1.00 97.81 79 GLN A CA 1
ATOM 621 C C . GLN A 1 79 ? 26.465 -10.763 -20.861 1.00 97.81 79 GLN A C 1
ATOM 623 O O . GLN A 1 79 ? 27.270 -11.107 -21.712 1.00 97.81 79 GLN A O 1
ATOM 628 N N . GLU A 1 80 ? 25.921 -9.544 -20.851 1.00 97.44 80 GLU A N 1
ATOM 629 C CA . GLU A 1 80 ? 26.162 -8.517 -21.864 1.00 97.44 80 GLU A CA 1
ATOM 630 C C . GLU A 1 80 ? 25.795 -8.909 -23.305 1.00 97.44 80 GLU A C 1
ATOM 632 O O . GLU A 1 80 ? 26.191 -8.219 -24.241 1.00 97.44 80 GLU A O 1
ATOM 637 N N . ASN A 1 81 ? 24.944 -9.924 -23.491 1.00 98.12 81 ASN A N 1
ATOM 638 C CA . ASN A 1 81 ? 24.531 -10.448 -24.804 1.00 98.12 81 ASN A CA 1
ATOM 639 C C . ASN A 1 81 ? 23.910 -9.380 -25.731 1.00 98.12 81 ASN A C 1
ATOM 641 O O . ASN A 1 81 ? 23.851 -9.557 -26.945 1.00 98.12 81 ASN A O 1
ATOM 645 N N . TYR A 1 82 ? 23.474 -8.245 -25.174 1.00 97.06 82 TYR A N 1
ATOM 646 C CA . TYR A 1 82 ? 23.013 -7.081 -25.936 1.00 97.06 82 TYR A CA 1
ATOM 647 C C . TYR A 1 82 ? 24.092 -6.430 -26.808 1.00 97.06 82 TYR A C 1
ATOM 649 O O . TYR A 1 82 ? 23.756 -5.722 -27.760 1.00 97.06 82 TYR A O 1
ATOM 657 N N . LYS A 1 83 ? 25.372 -6.635 -26.477 1.00 96.38 83 LYS A N 1
ATOM 658 C CA . LYS A 1 83 ? 26.511 -6.190 -27.287 1.00 96.38 83 LYS A CA 1
ATOM 659 C C . LYS A 1 83 ? 26.702 -7.079 -28.514 1.00 96.38 83 LYS A C 1
ATOM 661 O O . LYS A 1 83 ? 27.125 -6.578 -29.551 1.00 96.38 83 LYS A O 1
ATOM 666 N N . ASP A 1 84 ? 26.338 -8.354 -28.405 1.00 97.88 84 ASP A N 1
ATOM 667 C CA . ASP A 1 84 ? 26.543 -9.351 -29.456 1.00 97.88 84 ASP A CA 1
ATOM 668 C C . ASP A 1 84 ? 25.414 -9.340 -30.490 1.00 97.88 84 ASP A C 1
ATOM 670 O O . ASP A 1 84 ? 25.647 -9.549 -31.679 1.00 97.88 84 ASP A O 1
ATOM 674 N N . ASP A 1 85 ? 24.182 -9.072 -30.052 1.00 98.00 85 ASP A N 1
ATOM 675 C CA . ASP A 1 85 ? 22.986 -9.135 -30.899 1.00 98.00 85 ASP A CA 1
ATOM 676 C C . ASP A 1 85 ? 22.399 -7.763 -31.268 1.00 98.00 85 ASP A C 1
ATOM 678 O O . ASP A 1 85 ? 21.283 -7.675 -31.797 1.00 98.00 85 ASP A O 1
ATOM 682 N N . ALA A 1 86 ? 23.127 -6.688 -30.951 1.00 96.56 86 ALA A N 1
ATOM 683 C CA . ALA A 1 86 ? 22.701 -5.305 -31.142 1.00 96.56 86 ALA A CA 1
ATOM 684 C C . ALA A 1 86 ? 21.284 -5.019 -30.588 1.00 96.56 86 ALA A C 1
ATOM 686 O O . ALA A 1 86 ? 20.472 -4.342 -31.227 1.00 96.56 86 ALA A O 1
ATOM 687 N N . PHE A 1 87 ? 20.987 -5.526 -29.384 1.00 97.75 87 PHE A N 1
ATOM 688 C CA . PHE A 1 87 ? 19.711 -5.383 -28.665 1.00 97.75 87 PHE A CA 1
ATOM 689 C C . PHE A 1 87 ? 18.506 -6.082 -29.307 1.00 97.75 87 PHE A C 1
ATOM 691 O O . PHE A 1 87 ? 17.357 -5.809 -28.937 1.00 97.75 87 PHE A O 1
ATOM 698 N N . THR A 1 88 ? 18.724 -7.005 -30.240 1.00 98.19 88 THR A N 1
ATOM 699 C CA . THR A 1 88 ? 17.623 -7.722 -30.897 1.00 98.19 88 THR A CA 1
ATOM 700 C C . THR A 1 88 ? 16.800 -8.520 -29.881 1.00 98.19 88 THR A C 1
ATOM 702 O O . THR A 1 88 ? 15.572 -8.374 -29.809 1.00 98.19 88 THR A O 1
ATOM 705 N N . LYS A 1 89 ? 17.455 -9.303 -29.015 1.00 98.06 89 LYS A N 1
ATOM 706 C CA . LYS A 1 89 ? 16.771 -10.044 -27.954 1.00 98.06 89 LYS A CA 1
ATOM 707 C C . LYS A 1 89 ? 16.261 -9.111 -26.858 1.00 98.06 89 LYS A C 1
ATOM 709 O O . LYS A 1 89 ? 15.172 -9.352 -26.349 1.00 98.06 89 LYS A O 1
ATOM 714 N N . ALA A 1 90 ? 16.954 -8.011 -26.550 1.00 97.81 90 ALA A N 1
ATOM 715 C CA . ALA A 1 90 ? 16.477 -7.014 -25.581 1.00 97.81 90 ALA A CA 1
ATOM 716 C C . ALA A 1 90 ? 15.066 -6.497 -25.911 1.00 97.81 90 ALA A C 1
ATOM 718 O O . ALA A 1 90 ? 14.212 -6.425 -25.029 1.00 97.81 90 ALA A O 1
ATOM 719 N N . LYS A 1 91 ? 14.811 -6.160 -27.182 1.00 98.38 91 LYS A N 1
ATOM 720 C CA . LYS A 1 91 ? 13.506 -5.662 -27.659 1.00 98.38 91 LYS A CA 1
ATOM 721 C C . LYS A 1 91 ? 12.414 -6.729 -27.563 1.00 98.38 91 LYS A C 1
ATOM 723 O O . LYS A 1 91 ? 11.290 -6.447 -27.144 1.00 98.38 91 LYS A O 1
ATOM 728 N N . THR A 1 92 ? 12.770 -7.970 -27.890 1.00 98.38 92 THR A N 1
ATOM 729 C CA . THR A 1 92 ? 11.869 -9.124 -27.759 1.00 98.38 92 THR A CA 1
ATOM 730 C C . THR A 1 92 ? 11.504 -9.371 -26.294 1.00 98.38 92 THR A C 1
ATOM 732 O O . THR A 1 92 ? 10.324 -9.441 -25.953 1.00 98.38 92 THR A O 1
ATOM 735 N N . LEU A 1 93 ? 12.508 -9.420 -25.415 1.00 98.50 93 LEU A N 1
ATOM 736 C CA . LEU A 1 93 ? 12.326 -9.607 -23.977 1.00 98.50 93 LEU A CA 1
ATOM 737 C C . LEU A 1 93 ? 11.513 -8.475 -23.351 1.00 98.50 93 LEU A C 1
ATOM 739 O O . LEU A 1 93 ? 10.663 -8.738 -22.509 1.00 98.50 93 LEU A O 1
ATOM 743 N N . HIS A 1 94 ? 11.731 -7.230 -23.778 1.00 98.50 94 HIS A N 1
ATOM 744 C CA . HIS A 1 94 ? 10.936 -6.094 -23.322 1.00 98.50 94 HIS A CA 1
ATOM 745 C C . HIS A 1 94 ? 9.449 -6.271 -23.661 1.00 98.50 94 HIS A C 1
ATOM 747 O O . HIS A 1 94 ? 8.594 -6.107 -22.795 1.00 98.50 94 HIS A O 1
ATOM 753 N N . THR A 1 95 ? 9.133 -6.681 -24.891 1.00 98.38 95 THR A N 1
ATOM 754 C CA . THR A 1 95 ? 7.742 -6.923 -25.313 1.00 98.38 95 THR A CA 1
ATOM 755 C C . THR A 1 95 ? 7.082 -8.014 -24.462 1.00 98.38 95 THR A C 1
ATOM 757 O O . THR A 1 95 ? 5.974 -7.832 -23.958 1.00 98.38 95 THR A O 1
ATOM 760 N N . GLN A 1 96 ? 7.782 -9.130 -24.240 1.00 98.44 96 GLN A N 1
ATOM 761 C CA . GLN A 1 96 ? 7.307 -10.230 -23.390 1.00 98.44 96 GLN A CA 1
ATOM 762 C C . GLN A 1 96 ? 7.142 -9.803 -21.926 1.00 98.44 96 GLN A C 1
ATOM 764 O O . GLN A 1 96 ? 6.179 -10.181 -21.254 1.00 98.44 96 GLN A O 1
ATOM 769 N N . PHE A 1 97 ? 8.066 -8.985 -21.431 1.00 98.44 97 PHE A N 1
ATOM 770 C CA . PHE A 1 97 ? 8.004 -8.408 -20.099 1.00 98.44 97 PHE A CA 1
ATOM 771 C C . PHE A 1 97 ? 6.776 -7.514 -19.934 1.00 98.44 97 PHE A C 1
ATOM 773 O O . PHE A 1 97 ? 6.054 -7.674 -18.954 1.00 98.44 97 PHE A O 1
ATOM 780 N N . MET A 1 98 ? 6.481 -6.642 -20.901 1.00 98.19 98 MET A N 1
ATOM 781 C CA . MET A 1 98 ? 5.301 -5.774 -20.851 1.00 98.19 98 MET A CA 1
ATOM 782 C C . MET A 1 98 ? 3.994 -6.570 -20.905 1.00 98.19 98 MET A C 1
ATOM 784 O O . MET A 1 98 ? 3.069 -6.276 -20.147 1.00 98.19 98 MET A O 1
ATOM 788 N N . GLN A 1 99 ? 3.931 -7.632 -21.712 1.00 98.12 99 GLN A N 1
ATOM 789 C CA . GLN A 1 99 ? 2.794 -8.560 -21.711 1.00 98.12 99 GLN A CA 1
ATOM 790 C C . GLN A 1 99 ? 2.613 -9.222 -20.339 1.00 98.12 99 GLN A C 1
ATOM 792 O O . GLN A 1 99 ? 1.515 -9.210 -19.784 1.00 98.12 99 GLN A O 1
ATOM 797 N N . THR A 1 100 ? 3.695 -9.727 -19.746 1.00 98.12 100 THR A N 1
ATOM 798 C CA . THR A 1 100 ? 3.654 -10.366 -18.422 1.00 98.12 100 THR A CA 1
ATOM 799 C C . THR A 1 100 ? 3.242 -9.372 -17.332 1.00 98.12 100 THR A C 1
ATOM 801 O O . THR A 1 100 ? 2.391 -9.673 -16.493 1.00 98.12 100 THR A O 1
ATOM 804 N N . LEU A 1 101 ? 3.777 -8.150 -17.382 1.00 97.31 101 LEU A N 1
ATOM 805 C CA . LEU A 1 101 ? 3.435 -7.064 -16.467 1.00 97.31 101 LEU A CA 1
ATOM 806 C C . LEU A 1 101 ? 1.951 -6.680 -16.567 1.00 97.31 101 LEU A C 1
ATOM 808 O O . LEU A 1 101 ? 1.324 -6.435 -15.537 1.00 97.31 101 LEU A O 1
ATOM 812 N N . SER A 1 102 ? 1.380 -6.675 -17.777 1.00 97.12 102 SER A N 1
ATOM 813 C CA . SER A 1 102 ? -0.036 -6.349 -18.006 1.00 97.12 102 SER A CA 1
ATOM 814 C C . SER A 1 102 ? -1.010 -7.353 -17.377 1.00 97.12 102 SER A C 1
ATOM 816 O O . SER A 1 102 ? -2.136 -6.986 -17.057 1.00 97.12 102 SER A O 1
ATOM 818 N N . ILE A 1 103 ? -0.568 -8.595 -17.144 1.00 97.94 103 ILE A N 1
ATOM 819 C CA . ILE A 1 103 ? -1.339 -9.636 -16.449 1.00 97.94 103 ILE A CA 1
ATOM 820 C C . ILE A 1 103 ? -1.095 -9.561 -14.938 1.00 97.94 103 ILE A C 1
ATOM 822 O O . ILE A 1 103 ? -2.034 -9.610 -14.144 1.00 97.94 103 ILE A O 1
ATOM 826 N N . PHE A 1 104 ? 0.168 -9.414 -14.531 1.00 97.88 104 PHE A N 1
ATOM 827 C CA . PHE A 1 104 ? 0.560 -9.366 -13.123 1.00 97.88 104 PHE A CA 1
ATOM 828 C C . PHE A 1 104 ? -0.032 -8.163 -12.380 1.00 97.88 104 PHE A C 1
ATOM 830 O O . PHE A 1 104 ? -0.572 -8.330 -11.288 1.00 97.88 104 PHE A O 1
ATOM 837 N N . LYS A 1 105 ? 0.046 -6.956 -12.958 1.00 96.62 105 LYS A N 1
ATOM 838 C CA . LYS A 1 105 ? -0.395 -5.716 -12.300 1.00 96.62 105 LYS A CA 1
ATOM 839 C C . LYS A 1 105 ? -1.857 -5.780 -11.822 1.00 96.62 105 LYS A C 1
ATOM 841 O O . LYS A 1 105 ? -2.062 -5.631 -10.618 1.00 96.62 105 LYS A O 1
ATOM 846 N N . PRO A 1 106 ? -2.857 -6.070 -12.678 1.00 97.62 106 PRO A N 1
ATOM 847 C CA . PRO A 1 106 ? -4.243 -6.159 -12.222 1.00 97.62 106 PRO A CA 1
ATOM 848 C C . PRO A 1 106 ? -4.484 -7.323 -11.248 1.00 97.62 106 PRO A C 1
ATOM 850 O O . PRO A 1 106 ? -5.298 -7.188 -10.338 1.00 97.62 106 PRO A O 1
ATOM 853 N N . ALA A 1 107 ? -3.777 -8.453 -11.383 1.00 98.12 107 ALA A N 1
ATOM 854 C CA . ALA A 1 107 ? -3.892 -9.561 -10.430 1.00 98.12 107 ALA A CA 1
ATOM 855 C C . ALA A 1 107 ? -3.367 -9.180 -9.032 1.00 98.12 107 ALA A C 1
ATOM 857 O O . ALA A 1 107 ? -3.981 -9.534 -8.024 1.00 98.12 107 ALA A O 1
ATOM 858 N N . SER A 1 108 ? -2.261 -8.432 -8.973 1.00 97.12 108 SER A N 1
ATOM 859 C CA . SER A 1 108 ? -1.705 -7.881 -7.734 1.00 97.12 108 SER A CA 1
ATOM 860 C C . SER A 1 108 ? -2.662 -6.887 -7.081 1.00 97.12 108 SER A C 1
ATOM 862 O O . SER A 1 108 ? -2.948 -7.021 -5.894 1.00 97.12 108 SER A O 1
ATOM 864 N N . GLU A 1 109 ? -3.188 -5.934 -7.853 1.00 95.81 109 GLU A N 1
ATOM 865 C CA . GLU A 1 109 ? -4.133 -4.917 -7.367 1.00 95.81 109 GLU A CA 1
ATOM 866 C C . GLU A 1 109 ? -5.424 -5.563 -6.833 1.00 95.81 109 GLU A C 1
ATOM 868 O O . GLU A 1 109 ? -5.846 -5.283 -5.712 1.00 95.81 109 GLU A O 1
ATOM 873 N N . ALA A 1 110 ? -6.005 -6.513 -7.575 1.00 96.88 110 ALA A N 1
ATOM 874 C CA . ALA A 1 110 ? -7.221 -7.205 -7.154 1.00 96.88 110 ALA A CA 1
ATOM 875 C C . ALA A 1 110 ? -7.026 -8.033 -5.872 1.00 96.88 110 ALA A C 1
ATOM 877 O O . ALA A 1 110 ? -7.914 -8.082 -5.016 1.00 96.88 110 ALA A O 1
ATOM 878 N N . TYR A 1 111 ? -5.876 -8.697 -5.720 1.00 97.19 111 TYR A N 1
ATOM 879 C CA . TYR A 1 111 ? -5.589 -9.472 -4.515 1.00 97.19 111 TYR A CA 1
ATOM 880 C C . TYR A 1 111 ? -5.332 -8.575 -3.295 1.00 97.19 111 TYR A C 1
ATOM 882 O O . TYR A 1 111 ? -5.846 -8.864 -2.211 1.00 97.19 111 TYR A O 1
ATOM 890 N N . GLU A 1 112 ? -4.612 -7.462 -3.465 1.00 94.44 112 GLU A N 1
ATOM 891 C CA . GLU A 1 112 ? -4.428 -6.449 -2.418 1.00 94.44 112 GLU A CA 1
ATOM 892 C C . GLU A 1 112 ? -5.775 -5.891 -1.935 1.00 94.44 112 GLU A C 1
ATOM 894 O O . GLU A 1 112 ? -6.039 -5.840 -0.727 1.00 94.44 112 GLU A O 1
ATOM 899 N N . ASP A 1 113 ? -6.664 -5.553 -2.869 1.00 93.00 113 ASP A N 1
ATOM 900 C CA . ASP A 1 113 ? -8.009 -5.072 -2.562 1.00 93.00 113 ASP A CA 1
ATOM 901 C C . ASP A 1 113 ? -8.828 -6.104 -1.782 1.00 93.00 113 ASP A C 1
ATOM 903 O O . ASP A 1 113 ? -9.453 -5.767 -0.772 1.00 93.00 113 ASP A O 1
ATOM 907 N N . ALA A 1 114 ? -8.774 -7.378 -2.177 1.00 94.50 114 ALA A N 1
ATOM 908 C CA . ALA A 1 114 ? -9.463 -8.449 -1.463 1.00 94.50 114 ALA A CA 1
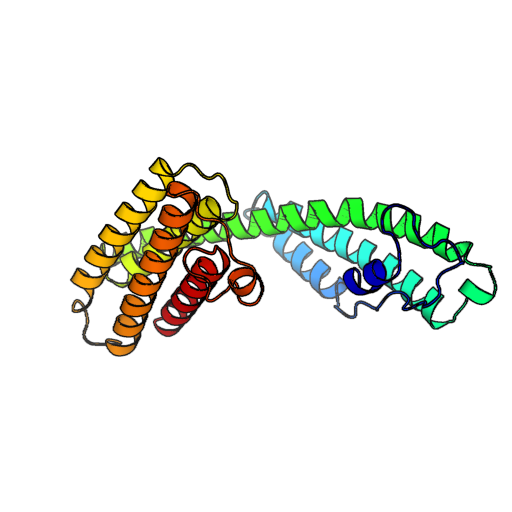ATOM 909 C C . ALA A 1 114 ? -8.934 -8.644 -0.032 1.00 94.50 114 ALA A C 1
ATOM 911 O O . ALA A 1 114 ? -9.734 -8.779 0.901 1.00 94.50 114 ALA A O 1
ATOM 912 N N . ILE A 1 115 ? -7.609 -8.601 0.172 1.00 93.88 115 ILE A N 1
ATOM 913 C CA . ILE A 1 115 ? -6.998 -8.640 1.513 1.00 93.88 115 ILE A CA 1
ATOM 914 C C . ILE A 1 115 ? -7.515 -7.470 2.353 1.00 93.88 115 ILE A C 1
ATOM 916 O O . ILE A 1 115 ? -7.908 -7.656 3.510 1.00 93.88 115 ILE A O 1
ATOM 920 N N . ARG A 1 116 ? -7.539 -6.266 1.773 1.00 89.44 116 ARG A N 1
ATOM 921 C CA . ARG A 1 116 ? -8.009 -5.054 2.445 1.00 89.44 116 ARG A CA 1
ATOM 922 C C . ARG A 1 116 ? -9.463 -5.199 2.892 1.00 89.44 116 ARG A C 1
ATOM 924 O O . ARG A 1 116 ? -9.748 -4.977 4.070 1.00 89.44 116 ARG A O 1
ATOM 931 N N . THR A 1 117 ? -10.349 -5.630 1.995 1.00 90.19 117 THR A N 1
ATOM 932 C CA . THR A 1 117 ? -11.774 -5.847 2.283 1.00 90.19 117 THR A CA 1
ATOM 933 C C . THR A 1 117 ? -11.987 -6.894 3.373 1.00 90.19 117 THR A C 1
ATOM 935 O O . THR A 1 117 ? -12.757 -6.664 4.306 1.00 90.19 117 THR A O 1
ATOM 938 N N . MET A 1 118 ? -11.295 -8.031 3.304 1.00 90.44 118 MET A N 1
ATOM 939 C CA . MET A 1 118 ? -11.436 -9.078 4.318 1.00 90.44 118 MET A CA 1
ATOM 940 C C . MET A 1 118 ? -10.911 -8.652 5.683 1.00 90.44 118 MET A C 1
ATOM 942 O O . MET A 1 118 ? -11.516 -8.977 6.707 1.00 90.44 118 MET A O 1
ATOM 946 N N . ASN A 1 119 ? -9.808 -7.904 5.721 1.00 89.69 119 ASN A N 1
ATOM 947 C CA . ASN A 1 119 ? -9.309 -7.366 6.975 1.00 89.69 119 ASN A CA 1
ATOM 948 C C . ASN A 1 119 ? -10.316 -6.388 7.602 1.00 89.69 119 ASN A C 1
ATOM 950 O O . ASN A 1 119 ? -10.554 -6.468 8.807 1.00 89.69 119 ASN A O 1
ATOM 954 N N . ASP A 1 120 ? -10.962 -5.544 6.794 1.00 89.31 120 ASP A N 1
ATOM 955 C CA . ASP A 1 120 ? -11.996 -4.616 7.268 1.00 89.31 120 ASP A CA 1
ATOM 956 C C . ASP A 1 120 ? -13.215 -5.357 7.827 1.00 89.31 120 ASP A C 1
ATOM 958 O O . ASP A 1 120 ? -13.702 -5.031 8.911 1.00 89.31 120 ASP A O 1
ATOM 962 N N . GLN A 1 121 ? -13.676 -6.409 7.146 1.00 89.94 121 GLN A N 1
ATOM 963 C CA . GLN A 1 121 ? -14.752 -7.271 7.646 1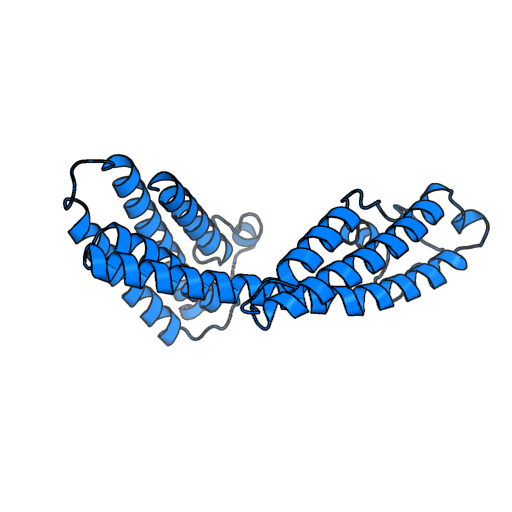.00 89.94 121 GLN A CA 1
ATOM 964 C C . GLN A 1 121 ? -14.379 -7.934 8.975 1.00 89.94 121 GLN A C 1
ATOM 966 O O . GLN A 1 121 ? -15.171 -7.925 9.921 1.00 89.94 121 GLN A O 1
ATOM 971 N N . ARG A 1 122 ? -13.157 -8.468 9.082 1.00 90.81 122 ARG A N 1
ATOM 972 C CA . ARG A 1 122 ? -12.651 -9.080 10.316 1.00 90.81 122 ARG A CA 1
ATOM 973 C C . ARG A 1 122 ? -12.594 -8.074 11.464 1.00 90.81 122 ARG A C 1
ATOM 975 O O . ARG A 1 122 ? -13.025 -8.399 12.567 1.00 90.81 122 ARG A O 1
ATOM 982 N N . GLN A 1 123 ? -12.088 -6.867 11.217 1.00 91.69 123 GLN A N 1
ATOM 983 C CA . GLN A 1 123 ? -12.020 -5.807 12.225 1.00 91.69 123 GLN A CA 1
ATOM 984 C C . GLN A 1 123 ? -13.419 -5.351 12.662 1.00 91.69 123 GLN A C 1
ATOM 986 O O . GLN A 1 123 ? -13.647 -5.170 13.854 1.00 91.69 123 GLN A O 1
ATOM 991 N N . MET A 1 124 ? -14.386 -5.258 11.744 1.00 92.12 124 MET A N 1
ATOM 992 C CA . MET A 1 124 ? -15.784 -4.967 12.090 1.00 92.12 124 MET A CA 1
ATOM 993 C C . MET A 1 124 ? -16.424 -6.072 12.943 1.00 92.12 124 MET A C 1
ATOM 995 O O . MET A 1 124 ? -17.145 -5.778 13.895 1.00 92.12 124 MET A O 1
ATOM 999 N N . LEU A 1 125 ? -16.156 -7.346 12.642 1.00 93.81 125 LEU A N 1
ATOM 1000 C CA . LEU A 1 125 ? -16.616 -8.464 13.474 1.00 93.81 125 LEU A CA 1
ATOM 1001 C C . LEU A 1 125 ? -15.967 -8.442 14.861 1.00 93.81 125 LEU A C 1
ATOM 1003 O O . LEU A 1 125 ? -16.647 -8.693 15.854 1.00 93.81 125 LEU A O 1
ATOM 1007 N N . GLN A 1 126 ? -14.675 -8.123 14.938 1.00 93.56 126 GLN A N 1
ATOM 1008 C CA . GLN A 1 126 ? -13.973 -7.969 16.208 1.00 93.56 126 GLN A CA 1
ATOM 1009 C C . GLN A 1 126 ? -14.563 -6.823 17.034 1.00 93.56 126 GLN A C 1
ATOM 1011 O O . GLN A 1 126 ? -14.808 -7.001 18.222 1.00 93.56 126 GLN A O 1
ATOM 1016 N N . LEU A 1 127 ? -14.874 -5.689 16.401 1.00 94.69 127 LEU A N 1
ATOM 1017 C CA . LEU A 1 127 ? -15.512 -4.557 17.065 1.00 94.69 127 LEU A CA 1
ATOM 1018 C C . LEU A 1 127 ? -16.862 -4.950 17.685 1.00 94.69 127 LEU A C 1
ATOM 1020 O O . LEU A 1 127 ? -17.096 -4.671 18.857 1.00 94.69 127 LEU A O 1
ATOM 1024 N N . LYS A 1 128 ? -17.708 -5.684 16.944 1.00 95.44 128 LYS A N 1
ATOM 1025 C CA . LYS A 1 128 ? -18.984 -6.213 17.463 1.00 95.44 128 LYS A CA 1
ATOM 1026 C C . LYS A 1 128 ? -18.794 -7.168 18.644 1.00 95.44 128 LYS A C 1
ATOM 1028 O O . LYS A 1 128 ? -19.600 -7.164 19.569 1.00 95.44 128 LYS A O 1
ATOM 1033 N N . LYS A 1 129 ? -17.744 -7.997 18.624 1.00 95.88 129 LYS A N 1
ATOM 1034 C CA . LYS A 1 129 ? -17.422 -8.903 19.740 1.00 95.88 129 LYS A CA 1
ATOM 1035 C C . LYS A 1 129 ? -17.002 -8.137 20.991 1.00 95.88 129 LYS A C 1
ATOM 1037 O O . LYS A 1 129 ? -17.438 -8.506 22.077 1.00 95.88 129 LYS A O 1
ATOM 1042 N N . ILE A 1 130 ? -16.185 -7.093 20.839 1.00 94.00 130 ILE A N 1
ATOM 1043 C CA . ILE A 1 130 ? -15.802 -6.218 21.955 1.00 94.00 130 ILE A CA 1
ATOM 1044 C C . ILE A 1 130 ? -17.055 -5.540 22.516 1.00 94.00 130 ILE A C 1
ATOM 1046 O O . ILE A 1 130 ? -17.295 -5.630 23.713 1.00 94.00 130 ILE A O 1
ATOM 1050 N N . GLU A 1 131 ? -17.907 -4.969 21.659 1.00 95.62 131 GLU A N 1
ATOM 1051 C CA . GLU A 1 131 ? -19.145 -4.315 22.102 1.00 95.62 131 GLU A CA 1
ATOM 1052 C C . GLU A 1 131 ? -20.073 -5.268 22.865 1.00 95.62 131 GLU A C 1
ATOM 1054 O O . GLU A 1 131 ? -20.592 -4.914 23.919 1.00 95.62 131 GLU A O 1
ATOM 1059 N N . ALA A 1 132 ? -20.247 -6.500 22.385 1.00 96.50 132 ALA A N 1
ATOM 1060 C CA . ALA A 1 132 ? -21.087 -7.488 23.059 1.00 96.50 132 ALA A CA 1
ATOM 1061 C C . ALA A 1 132 ? -20.532 -7.926 24.427 1.00 96.50 132 ALA A C 1
ATOM 1063 O O . ALA A 1 132 ? -21.303 -8.282 25.315 1.00 96.50 132 ALA A O 1
ATOM 1064 N N . LYS A 1 133 ? -19.205 -7.933 24.592 1.00 94.88 133 LYS A N 1
ATOM 1065 C CA . LYS A 1 133 ? -18.530 -8.416 25.805 1.00 94.88 133 LYS A CA 1
ATOM 1066 C C . LYS A 1 133 ? -18.325 -7.314 26.847 1.00 94.88 133 LYS A C 1
ATOM 1068 O O . LYS A 1 133 ? -18.433 -7.571 28.041 1.00 94.88 133 LYS A O 1
ATOM 1073 N N . GLU A 1 134 ? -17.987 -6.112 26.397 1.00 92.88 134 GLU A N 1
ATOM 1074 C CA . GLU A 1 134 ? -17.465 -5.020 27.230 1.00 92.88 134 GLU A CA 1
ATOM 1075 C C . GLU A 1 134 ? -18.275 -3.724 27.065 1.00 92.88 134 GLU A C 1
ATOM 1077 O O . GLU A 1 134 ? -18.022 -2.733 27.750 1.00 92.88 134 GLU A O 1
ATOM 1082 N N . GLY A 1 135 ? -19.259 -3.712 26.161 1.00 93.44 135 GLY A N 1
ATOM 1083 C CA . GLY A 1 135 ? -19.944 -2.498 25.739 1.00 93.44 135 GLY A CA 1
ATOM 1084 C C . GLY A 1 135 ? -19.024 -1.576 24.939 1.00 93.44 135 GLY A C 1
ATOM 1085 O O . GLY A 1 135 ? -18.002 -1.981 24.383 1.00 93.44 135 GLY A O 1
ATOM 1086 N N . LYS A 1 136 ? -19.376 -0.290 24.896 1.00 93.38 136 LYS A N 1
ATOM 1087 C CA . LYS A 1 136 ? -18.545 0.752 24.278 1.00 93.38 136 LYS A CA 1
ATOM 1088 C C . LYS A 1 136 ? -17.393 1.146 25.211 1.00 93.38 136 LYS A C 1
ATOM 1090 O O . LYS A 1 136 ? -17.382 2.245 25.768 1.00 93.38 136 LYS A O 1
ATOM 1095 N N . SER A 1 137 ? -16.487 0.198 25.435 1.00 92.62 137 SER A N 1
ATOM 1096 C CA . SER A 1 137 ? -15.278 0.325 26.250 1.00 92.62 137 SER A CA 1
ATOM 1097 C C . SER A 1 137 ? -14.203 1.169 25.551 1.00 92.62 137 SER A C 1
ATOM 1099 O O . SER A 1 137 ? -14.348 1.569 24.392 1.00 92.62 137 SER A O 1
ATOM 1101 N N . PHE A 1 138 ? -13.094 1.435 26.245 1.00 91.88 138 PHE A N 1
ATOM 1102 C CA . PHE A 1 138 ? -11.926 2.069 25.631 1.00 91.88 138 PHE A CA 1
ATOM 1103 C C . PHE A 1 138 ? -11.411 1.264 24.425 1.00 91.88 138 PHE A C 1
ATOM 1105 O O . PHE A 1 138 ? -11.097 1.840 23.384 1.00 91.88 138 PHE A O 1
ATOM 1112 N N . ASP A 1 139 ? -11.391 -0.066 24.528 1.00 91.75 139 ASP A N 1
ATOM 1113 C CA . ASP A 1 139 ? -10.897 -0.953 23.472 1.00 91.75 139 ASP A CA 1
ATOM 1114 C C . ASP A 1 139 ? -11.829 -0.929 22.247 1.00 91.75 139 ASP A C 1
ATOM 1116 O O . ASP A 1 139 ? -11.359 -0.894 21.104 1.00 91.75 139 ASP A O 1
ATOM 1120 N N . TYR A 1 140 ? -13.148 -0.824 22.471 1.00 94.19 140 TYR A N 1
ATOM 1121 C CA . TYR A 1 140 ? -14.131 -0.594 21.408 1.00 94.19 140 TYR A CA 1
ATOM 1122 C C . TYR A 1 140 ? -13.832 0.705 20.650 1.00 94.19 140 TYR A C 1
ATOM 1124 O O . TYR A 1 140 ? -13.670 0.694 19.427 1.00 94.19 140 TYR A O 1
ATOM 1132 N N . TYR A 1 141 ? -13.726 1.829 21.364 1.00 94.62 141 TYR A N 1
ATOM 1133 C CA . TYR A 1 141 ? -13.490 3.126 20.729 1.00 94.62 141 TYR A CA 1
ATOM 1134 C C . TYR A 1 141 ? -12.107 3.205 20.080 1.00 94.62 141 TYR A C 1
ATOM 1136 O O . TYR A 1 141 ? -11.961 3.845 19.043 1.00 94.62 141 TYR A O 1
ATOM 1144 N N . SER A 1 142 ? -11.110 2.504 20.620 1.00 93.94 142 SER A N 1
ATOM 1145 C CA . SER A 1 142 ? -9.769 2.446 20.035 1.00 93.94 142 SER A CA 1
ATOM 1146 C C . SER A 1 142 ? -9.773 1.728 18.689 1.00 93.94 142 SER A C 1
ATOM 1148 O O . SER A 1 142 ? -9.269 2.267 17.704 1.00 93.94 142 SER A O 1
ATOM 1150 N N . LEU A 1 143 ? -10.393 0.545 18.599 1.00 94.06 143 LEU A N 1
ATOM 1151 C CA . LEU A 1 143 ? -10.499 -0.179 17.330 1.00 94.06 143 LEU A CA 1
ATOM 1152 C C . LEU A 1 143 ? -11.391 0.567 16.327 1.00 94.06 143 LEU A C 1
ATOM 1154 O O . LEU A 1 143 ? -11.071 0.641 15.139 1.00 94.06 143 LEU A O 1
ATOM 1158 N N . SER A 1 144 ? -12.491 1.154 16.795 1.00 94.69 144 SER A N 1
ATOM 1159 C CA . SER A 1 144 ? -13.371 1.962 15.951 1.00 94.69 144 SER A CA 1
ATOM 1160 C C . SER A 1 144 ? -12.656 3.211 15.412 1.00 94.69 144 SER A C 1
ATOM 1162 O O . SER A 1 144 ? -12.785 3.520 14.225 1.00 94.69 144 SER A O 1
ATOM 1164 N N . MET A 1 145 ? -11.803 3.860 16.212 1.00 95.06 145 MET A N 1
ATOM 1165 C CA . MET A 1 145 ? -10.955 4.967 15.760 1.00 95.06 145 MET A CA 1
ATOM 1166 C C . MET A 1 145 ? -10.043 4.547 14.601 1.00 95.06 145 MET A C 1
ATOM 1168 O O . MET A 1 145 ? -9.928 5.291 13.625 1.00 95.06 145 MET A O 1
ATOM 1172 N N . MET A 1 146 ? -9.458 3.343 14.639 1.00 93.81 146 MET A N 1
ATOM 1173 C CA . MET A 1 146 ? -8.636 2.824 13.534 1.00 93.81 146 MET A CA 1
ATOM 1174 C C . MET A 1 146 ? -9.440 2.656 12.239 1.00 93.81 146 MET A C 1
ATOM 1176 O O . MET A 1 146 ? -8.953 2.997 11.156 1.00 93.81 146 MET A O 1
ATOM 1180 N N . LEU A 1 147 ? -10.674 2.156 12.352 1.00 92.00 147 LEU A N 1
ATOM 1181 C CA . LEU A 1 147 ? -11.573 1.922 11.220 1.00 92.00 147 LEU A CA 1
ATOM 1182 C C . LEU A 1 147 ? -12.063 3.225 10.581 1.00 92.00 147 LEU A C 1
ATOM 1184 O O . LEU A 1 147 ? -12.049 3.349 9.355 1.00 92.00 147 LEU A O 1
ATOM 1188 N N . ILE A 1 148 ? -12.477 4.200 11.395 1.00 93.25 148 ILE A N 1
ATOM 1189 C CA . ILE A 1 148 ? -12.935 5.507 10.905 1.00 93.25 148 ILE A CA 1
ATOM 1190 C C . ILE A 1 148 ? -11.763 6.249 10.258 1.00 93.25 148 ILE A C 1
ATOM 1192 O O . ILE A 1 148 ? -11.884 6.713 9.127 1.00 93.25 148 ILE A O 1
ATOM 1196 N N . SER A 1 149 ? -10.597 6.265 10.910 1.00 95.31 149 SER A N 1
ATOM 1197 C CA . SER A 1 149 ? -9.380 6.894 10.375 1.00 95.31 149 SER A CA 1
ATOM 1198 C C . SER A 1 149 ? -8.965 6.320 9.016 1.00 95.31 149 SER A C 1
ATOM 1200 O O . SER A 1 149 ? -8.599 7.061 8.107 1.00 95.31 149 SER A O 1
ATOM 1202 N N . LYS A 1 150 ? -9.082 4.999 8.821 1.00 92.50 150 LYS A N 1
ATOM 1203 C CA . LYS A 1 150 ? -8.787 4.373 7.524 1.00 92.50 150 LYS A CA 1
ATOM 1204 C C . LYS A 1 150 ? -9.693 4.904 6.406 1.00 92.50 150 LYS A C 1
ATOM 1206 O O . LYS A 1 150 ? -9.194 5.239 5.334 1.00 92.50 150 LYS A O 1
ATOM 1211 N N . LYS A 1 151 ? -11.003 5.013 6.657 1.00 90.81 151 LYS A N 1
ATOM 1212 C CA . LYS A 1 151 ? -11.967 5.570 5.691 1.00 90.81 151 LYS A CA 1
ATOM 1213 C C . LYS A 1 151 ? -11.700 7.048 5.415 1.00 90.81 151 LYS A C 1
ATOM 1215 O O . LYS A 1 151 ? -11.748 7.473 4.264 1.00 90.81 151 LYS A O 1
ATOM 1220 N N . THR A 1 152 ? -11.357 7.813 6.449 1.00 95.19 152 THR A N 1
ATOM 1221 C CA . THR A 1 152 ? -10.975 9.220 6.306 1.00 95.19 152 THR A CA 1
ATOM 1222 C C . THR A 1 152 ? -9.739 9.377 5.424 1.00 95.19 152 THR A C 1
ATOM 1224 O O . THR A 1 152 ? -9.734 10.218 4.533 1.00 95.19 152 THR A O 1
ATOM 1227 N N . ASN A 1 153 ? -8.714 8.537 5.591 1.00 95.62 153 ASN A N 1
ATOM 1228 C CA . ASN A 1 153 ? -7.528 8.590 4.733 1.00 95.62 153 ASN A CA 1
ATOM 1229 C C . ASN A 1 153 ? -7.865 8.317 3.261 1.00 95.62 153 ASN A C 1
ATOM 1231 O O . ASN A 1 153 ? -7.327 8.985 2.389 1.00 95.62 153 ASN A O 1
ATOM 1235 N N . GLN A 1 154 ? -8.771 7.374 2.981 1.00 92.19 154 GLN A N 1
ATOM 1236 C CA . GLN A 1 154 ? -9.219 7.092 1.611 1.00 92.19 154 GLN A CA 1
ATOM 1237 C C . GLN A 1 154 ? -9.944 8.290 0.986 1.00 92.19 154 GLN A C 1
ATOM 1239 O O . GLN A 1 154 ? -9.701 8.610 -0.173 1.00 92.19 154 GLN A O 1
ATOM 1244 N N . LEU A 1 155 ? -10.793 8.978 1.757 1.00 94.19 155 LEU A N 1
ATOM 1245 C CA . LEU A 1 155 ? -11.489 10.186 1.302 1.00 94.19 155 LEU A CA 1
ATOM 1246 C C . LEU A 1 155 ? -10.518 11.331 0.970 1.00 94.19 155 LEU A C 1
ATOM 1248 O O . LEU A 1 155 ? -10.765 12.086 0.038 1.00 94.19 155 LEU A O 1
ATOM 1252 N N . LEU A 1 156 ? -9.429 11.462 1.733 1.00 95.88 156 LEU A N 1
ATOM 1253 C CA . LEU A 1 156 ? -8.490 12.587 1.639 1.00 95.88 156 LEU A CA 1
ATOM 1254 C C . LEU A 1 156 ? -7.260 12.326 0.758 1.00 95.88 156 LEU A C 1
ATOM 1256 O O . LEU A 1 156 ? -6.386 13.194 0.675 1.00 95.88 156 LEU A O 1
ATOM 1260 N N . GLN A 1 157 ? -7.172 11.141 0.146 1.00 93.38 157 GLN A N 1
ATOM 1261 C CA . GLN A 1 157 ? -5.987 10.679 -0.582 1.00 93.38 157 GLN A CA 1
ATOM 1262 C C . GLN A 1 157 ? -5.624 11.566 -1.775 1.00 93.38 157 GLN A C 1
ATOM 1264 O O . GLN A 1 157 ? -4.444 11.803 -2.019 1.00 93.38 157 GLN A O 1
ATOM 1269 N N . ASN A 1 158 ? -6.626 12.058 -2.500 1.00 89.88 158 ASN A N 1
ATOM 1270 C CA . ASN A 1 158 ? -6.448 12.910 -3.675 1.00 89.88 158 ASN A CA 1
ATOM 1271 C C . ASN A 1 158 ? -6.923 14.333 -3.368 1.00 89.88 158 ASN A C 1
ATOM 1273 O O . ASN A 1 158 ? -7.744 14.513 -2.476 1.00 89.88 158 ASN A O 1
ATOM 1277 N N . ASP A 1 159 ? -6.433 15.334 -4.100 1.00 88.69 159 ASP A N 1
ATOM 1278 C CA . ASP A 1 159 ? -7.038 16.675 -4.115 1.00 88.69 159 ASP A CA 1
ATOM 1279 C C . ASP A 1 159 ? -8.450 16.632 -4.737 1.00 88.69 159 ASP A C 1
ATOM 1281 O O . ASP A 1 159 ? -8.828 15.657 -5.394 1.00 88.69 159 ASP A O 1
ATOM 1285 N N . GLY A 1 160 ? -9.244 17.685 -4.539 1.00 91.69 160 GLY A N 1
ATOM 1286 C CA . GLY A 1 160 ? -10.586 17.812 -5.111 1.00 91.69 160 GLY A CA 1
ATOM 1287 C C . GLY A 1 160 ? -11.665 16.965 -4.428 1.00 91.69 160 GLY A C 1
ATOM 1288 O O . GLY A 1 160 ? -12.724 16.734 -5.014 1.00 91.69 160 GLY A O 1
ATOM 1289 N N . PHE A 1 161 ? -11.428 16.480 -3.204 1.00 95.75 161 PHE A N 1
ATOM 1290 C CA . PHE A 1 161 ? -12.461 15.789 -2.427 1.00 95.75 161 PHE A CA 1
ATOM 1291 C C . PHE A 1 161 ? -13.611 16.731 -2.040 1.00 95.75 161 PHE A C 1
ATOM 1293 O O . PHE A 1 161 ? -13.451 17.946 -1.926 1.00 95.75 161 PHE A O 1
ATOM 1300 N N . ASN A 1 162 ? -14.790 16.160 -1.773 1.00 96.25 162 ASN A N 1
ATOM 1301 C CA . ASN A 1 162 ? -15.923 16.929 -1.268 1.00 96.25 162 ASN A CA 1
ATOM 1302 C C . ASN A 1 162 ? -15.627 17.439 0.156 1.00 96.25 162 ASN A C 1
ATOM 1304 O O . ASN A 1 162 ? -15.558 16.662 1.112 1.00 96.25 162 ASN A O 1
ATOM 1308 N N . VAL A 1 163 ? -15.449 18.754 0.286 1.00 96.44 163 VAL A N 1
ATOM 1309 C CA . VAL A 1 163 ? -15.089 19.413 1.548 1.00 96.44 163 VAL A CA 1
ATOM 1310 C C . VAL A 1 163 ? -16.171 19.252 2.617 1.00 96.44 163 VAL A C 1
ATOM 1312 O O . VAL A 1 163 ? -15.831 19.054 3.783 1.00 96.44 163 VAL A O 1
ATOM 1315 N N . ASP A 1 164 ? -17.453 19.291 2.253 1.00 95.12 164 ASP A N 1
ATOM 1316 C CA . ASP A 1 164 ? -18.553 19.164 3.215 1.00 95.12 164 ASP A CA 1
ATOM 1317 C C . ASP A 1 164 ? -18.586 17.766 3.834 1.00 95.12 164 ASP A C 1
ATOM 1319 O O . ASP A 1 164 ? -18.695 17.613 5.054 1.00 95.12 164 ASP A O 1
ATOM 1323 N N . ASP A 1 165 ? -18.428 16.729 3.013 1.00 93.88 165 ASP A N 1
ATOM 1324 C CA . ASP A 1 165 ? -18.360 15.351 3.492 1.00 93.88 165 ASP A CA 1
ATOM 1325 C C . ASP A 1 165 ? -17.097 15.106 4.321 1.00 93.88 165 ASP A C 1
ATOM 1327 O O . ASP A 1 165 ? -17.161 14.466 5.375 1.00 93.88 165 ASP A O 1
ATOM 1331 N N . ALA A 1 166 ? -15.964 15.681 3.918 1.00 95.94 166 ALA A N 1
ATOM 1332 C CA . ALA A 1 166 ? -14.730 15.616 4.689 1.00 95.94 166 ALA A CA 1
ATOM 1333 C C . ALA A 1 166 ? -14.844 16.338 6.044 1.00 95.94 166 ALA A C 1
ATOM 1335 O O . ALA A 1 166 ? -14.361 15.835 7.061 1.00 95.94 166 ALA A O 1
ATOM 1336 N N . MET A 1 167 ? -15.540 17.476 6.105 1.00 95.50 167 MET A N 1
ATOM 1337 C CA . MET A 1 167 ? -15.811 18.183 7.359 1.00 95.50 167 MET A CA 1
ATOM 1338 C C . MET A 1 167 ? -16.734 17.391 8.292 1.00 95.50 167 MET A C 1
ATOM 1340 O O . MET A 1 167 ? -16.490 17.382 9.502 1.00 95.50 167 MET A O 1
ATOM 1344 N N . LYS A 1 168 ? -17.730 16.664 7.765 1.00 93.94 168 LYS A N 1
ATOM 1345 C CA . LYS A 1 168 ? -18.524 15.713 8.568 1.00 93.94 168 LYS A CA 1
ATOM 1346 C C . LYS A 1 168 ? -17.642 14.603 9.150 1.00 93.94 168 LYS A C 1
ATOM 1348 O O . LYS A 1 168 ? -17.798 14.259 10.318 1.00 93.94 168 LYS A O 1
ATOM 1353 N N . GLN A 1 169 ? -16.675 14.080 8.385 1.00 94.25 169 GLN A N 1
ATOM 1354 C CA . GLN A 1 169 ? -15.717 13.092 8.909 1.00 94.25 169 GLN A CA 1
ATOM 1355 C C . GLN A 1 169 ? -14.827 13.675 10.014 1.00 94.25 169 GLN A C 1
ATOM 1357 O O . GLN A 1 169 ? -14.582 13.012 11.020 1.00 94.25 169 GLN A O 1
ATOM 1362 N N . VAL A 1 170 ? -14.381 14.929 9.879 1.00 96.56 170 VAL A N 1
ATOM 1363 C CA . VAL A 1 170 ? -13.639 15.627 10.943 1.00 96.56 170 VAL A CA 1
ATOM 1364 C C . VAL A 1 170 ? -14.480 15.743 12.216 1.00 96.56 170 VAL A C 1
ATOM 1366 O O . VAL A 1 170 ? -13.959 15.518 13.309 1.00 96.56 170 VAL A O 1
ATOM 1369 N N . GLN A 1 171 ? -15.764 16.091 12.108 1.00 95.00 171 GLN A N 1
ATOM 1370 C CA . GLN A 1 171 ? -16.669 16.163 13.262 1.00 95.00 171 GLN A CA 1
ATOM 1371 C C . GLN A 1 171 ? -16.832 14.792 13.925 1.00 95.00 171 GLN A C 1
ATOM 1373 O O . GLN A 1 171 ? -16.578 14.672 15.122 1.00 95.00 171 GLN A O 1
ATOM 1378 N N . ALA A 1 172 ? -17.123 13.753 13.137 1.00 93.69 172 ALA A N 1
ATOM 1379 C CA . ALA A 1 172 ? -17.253 12.385 13.629 1.00 93.69 172 ALA A CA 1
ATOM 1380 C C . ALA A 1 172 ? -15.985 11.907 14.357 1.00 93.69 172 ALA A C 1
ATOM 1382 O O . ALA A 1 172 ? -16.074 11.324 15.434 1.00 93.69 172 ALA A O 1
ATOM 1383 N N . LEU A 1 173 ? -14.798 12.199 13.817 1.00 96.56 173 LEU A N 1
ATOM 1384 C CA . LEU A 1 173 ? -13.524 11.880 14.464 1.00 96.56 173 LEU A CA 1
ATOM 1385 C C . LEU A 1 173 ? -13.339 12.619 15.800 1.00 96.56 173 LEU A C 1
ATOM 1387 O O . LEU A 1 173 ? -12.907 12.004 16.772 1.00 96.56 173 LEU A O 1
ATOM 1391 N N . ASN A 1 174 ? -13.677 13.911 15.878 1.00 96.00 174 ASN A N 1
ATOM 1392 C CA . ASN A 1 174 ? -13.589 14.675 17.132 1.00 96.00 174 ASN A CA 1
ATOM 1393 C C . ASN A 1 174 ? -14.524 14.108 18.208 1.00 96.00 174 ASN A C 1
ATOM 1395 O O . ASN A 1 174 ? -14.111 13.928 19.354 1.00 96.00 174 ASN A O 1
ATOM 1399 N N . GLU A 1 175 ? -15.768 13.802 17.841 1.00 95.62 175 GLU A N 1
ATOM 1400 C CA . GLU A 1 175 ? -16.733 13.167 18.744 1.00 95.62 175 GLU A CA 1
ATOM 1401 C C . GLU A 1 175 ? -16.229 11.803 19.223 1.00 95.62 175 GLU A C 1
ATOM 1403 O O . GLU A 1 175 ? -16.337 11.479 20.407 1.00 95.62 175 GLU A O 1
ATOM 1408 N N . HIS A 1 176 ? -15.610 11.027 18.331 1.00 94.56 176 HIS A N 1
ATOM 1409 C CA . HIS A 1 176 ? -15.051 9.726 18.676 1.00 94.56 176 HIS A CA 1
ATOM 1410 C C . HIS A 1 176 ? -13.884 9.826 19.660 1.00 94.56 176 HIS A C 1
ATOM 1412 O O . HIS A 1 176 ? -13.820 9.066 20.626 1.00 94.56 176 HIS A O 1
ATOM 1418 N N . VAL A 1 177 ? -12.987 10.799 19.468 1.00 95.75 177 VAL A N 1
ATOM 1419 C CA . VAL A 1 177 ? -11.898 11.069 20.416 1.00 95.75 177 VAL A CA 1
ATOM 1420 C C . VAL A 1 177 ? -12.452 11.508 21.774 1.00 95.75 177 VAL A C 1
ATOM 1422 O O . VAL A 1 177 ? -11.951 11.065 22.805 1.00 95.75 177 VAL A O 1
ATOM 1425 N N . ALA A 1 178 ? -13.514 12.317 21.809 1.00 95.81 178 ALA A N 1
ATOM 1426 C CA . ALA A 1 178 ? -14.168 12.693 23.063 1.00 95.81 178 ALA A CA 1
ATOM 1427 C C . ALA A 1 178 ? -14.772 11.476 23.792 1.00 95.81 178 ALA A C 1
ATOM 1429 O O . ALA A 1 178 ? -14.589 11.325 25.001 1.00 95.81 178 ALA A O 1
ATOM 1430 N N . GLN A 1 179 ? -15.431 10.573 23.059 1.00 94.62 179 GLN A N 1
ATOM 1431 C CA . GLN A 1 179 ? -15.962 9.316 23.602 1.00 94.62 179 GLN A CA 1
ATOM 1432 C C . GLN A 1 179 ? -14.851 8.411 24.148 1.00 94.62 179 GLN A C 1
ATOM 1434 O O . GLN A 1 179 ? -14.993 7.841 25.229 1.00 94.62 179 GLN A O 1
ATOM 1439 N N . LEU A 1 180 ? -13.726 8.324 23.439 1.00 92.44 180 LEU A N 1
ATOM 1440 C CA . LEU A 1 180 ? -12.555 7.563 23.860 1.00 92.44 180 LEU A CA 1
ATOM 1441 C C . LEU A 1 180 ? -11.931 8.138 25.146 1.00 92.44 180 LEU A C 1
ATOM 1443 O O . LEU A 1 180 ? -11.652 7.386 26.079 1.00 92.44 180 LEU A O 1
ATOM 1447 N N . LYS A 1 181 ? -11.782 9.467 25.241 1.00 92.69 181 LYS A N 1
ATOM 1448 C CA . LYS A 1 181 ? -11.293 10.164 26.449 1.00 92.69 181 LYS A CA 1
ATOM 1449 C C . LYS A 1 181 ? -12.193 9.920 27.657 1.00 92.69 181 LYS A C 1
ATOM 1451 O O . LYS A 1 181 ? -11.698 9.642 28.745 1.00 92.69 181 LYS A O 1
ATOM 1456 N N . ALA A 1 182 ? -13.513 9.940 27.465 1.00 92.44 182 ALA A N 1
ATOM 1457 C CA . ALA A 1 182 ? -14.472 9.646 28.532 1.00 92.44 182 ALA A CA 1
ATOM 1458 C C . ALA A 1 182 ? -14.334 8.218 29.098 1.00 92.44 182 ALA A C 1
ATOM 1460 O O . ALA A 1 182 ? -14.786 7.956 30.209 1.00 92.44 182 ALA A O 1
ATOM 1461 N N . LYS A 1 183 ? -13.699 7.308 28.349 1.00 89.31 183 LYS A N 1
ATOM 1462 C CA . LYS A 1 183 ? -13.465 5.904 28.711 1.00 89.31 183 LYS A CA 1
ATOM 1463 C C . LYS A 1 183 ? -12.055 5.613 29.224 1.00 89.31 183 LYS A C 1
ATOM 1465 O O . LYS A 1 183 ? -11.749 4.469 29.549 1.00 89.31 183 LYS A O 1
ATOM 1470 N N . GLN A 1 184 ? -11.195 6.628 29.329 1.00 81.25 184 GLN A N 1
ATOM 1471 C CA . GLN A 1 184 ? -9.787 6.472 29.709 1.00 81.25 184 GLN A CA 1
ATOM 1472 C C . GLN A 1 184 ? -9.603 5.810 31.087 1.00 81.25 184 GLN A C 1
ATOM 1474 O O . GLN A 1 184 ? -8.700 4.993 31.257 1.00 81.25 184 GLN A O 1
ATOM 1479 N N . ASN A 1 185 ? -10.481 6.120 32.046 1.00 76.00 185 ASN A N 1
ATOM 1480 C CA . ASN A 1 185 ? -10.370 5.673 33.440 1.00 76.00 185 ASN A CA 1
ATOM 1481 C C . ASN A 1 185 ? -11.103 4.353 33.747 1.00 76.00 185 ASN A C 1
ATOM 1483 O O . ASN A 1 185 ? -11.109 3.927 34.901 1.00 76.00 185 ASN A O 1
ATOM 1487 N N . ASP A 1 186 ? -11.706 3.693 32.751 1.00 71.75 186 ASP A N 1
ATOM 1488 C CA . ASP A 1 186 ? -12.549 2.508 32.977 1.00 71.75 186 ASP A CA 1
ATOM 1489 C C . ASP A 1 186 ? -11.751 1.283 33.496 1.00 71.75 186 ASP A C 1
ATOM 1491 O O . ASP A 1 186 ? -12.349 0.353 34.034 1.00 71.75 186 ASP A O 1
ATOM 1495 N N . THR A 1 187 ? -10.407 1.269 33.417 1.00 60.31 187 THR A N 1
ATOM 1496 C CA . THR A 1 187 ? -9.549 0.211 34.004 1.00 60.31 187 THR A CA 1
ATOM 1497 C C . THR A 1 187 ? -8.175 0.732 34.460 1.00 60.31 187 THR A C 1
ATOM 1499 O O . THR A 1 187 ? -7.604 1.609 33.820 1.00 60.31 187 THR A O 1
ATOM 1502 N N . LYS A 1 188 ? -7.589 0.145 35.522 1.00 54.31 188 LYS A N 1
ATOM 1503 C CA . LYS A 1 188 ? -6.314 0.590 36.142 1.00 54.31 188 LYS A CA 1
ATOM 1504 C C . LYS A 1 188 ? -5.011 0.172 35.424 1.00 54.31 188 LYS A C 1
ATOM 1506 O O . LYS A 1 188 ? -3.956 0.679 35.791 1.00 54.31 188 LYS A O 1
ATOM 1511 N N . SER A 1 189 ? -5.029 -0.741 34.448 1.00 55.41 189 SER A N 1
ATOM 1512 C CA . SER A 1 189 ? -3.817 -1.172 33.718 1.00 55.41 189 SER A CA 1
ATOM 1513 C C . SER A 1 189 ? -3.647 -0.435 32.384 1.00 55.41 189 SER A C 1
ATOM 1515 O O . SER A 1 189 ? -4.623 -0.269 31.656 1.00 55.41 189 SER A O 1
ATOM 1517 N N . GLY A 1 190 ? -2.410 -0.055 32.034 1.00 62.81 190 GLY A N 1
ATOM 1518 C CA . GLY A 1 190 ? -2.061 0.490 30.709 1.00 62.81 190 GLY A CA 1
ATOM 1519 C C . GLY A 1 190 ? -2.327 1.988 30.499 1.00 62.81 190 GLY A C 1
ATOM 1520 O O . GLY A 1 190 ? -2.456 2.416 29.354 1.00 62.81 190 GLY A O 1
ATOM 1521 N N . SER A 1 191 ? -2.421 2.795 31.568 1.00 75.56 191 SER A N 1
ATOM 1522 C CA . SER A 1 191 ? -2.768 4.228 31.475 1.00 75.56 191 SER A CA 1
ATOM 1523 C C . SER A 1 191 ? -1.837 5.016 30.550 1.00 75.56 191 SER A C 1
ATOM 1525 O O . SER A 1 191 ? -2.317 5.773 29.714 1.00 75.56 191 SER A O 1
ATOM 1527 N N . PHE A 1 192 ? -0.526 4.772 30.620 1.00 86.88 192 PHE A N 1
ATOM 1528 C CA . PHE A 1 192 ? 0.457 5.484 29.804 1.00 86.88 192 PHE A CA 1
ATOM 1529 C C . PHE A 1 192 ? 0.320 5.183 28.304 1.00 86.88 192 PHE A C 1
ATOM 1531 O O . PHE A 1 192 ? 0.315 6.099 27.487 1.00 86.88 192 PHE A O 1
ATOM 1538 N N . GLN A 1 193 ? 0.172 3.913 27.909 1.00 89.56 193 GLN A N 1
ATOM 1539 C CA . GLN A 1 193 ? -0.020 3.554 26.497 1.00 89.56 193 GLN A CA 1
ATOM 1540 C C . GLN A 1 193 ? -1.343 4.116 25.956 1.00 89.56 193 GLN A C 1
ATOM 1542 O O . GLN A 1 193 ? -1.393 4.586 24.819 1.00 89.56 193 GLN A O 1
ATOM 1547 N N . ARG A 1 194 ? -2.396 4.131 26.784 1.00 90.19 194 ARG A N 1
ATOM 1548 C CA . ARG A 1 194 ? -3.692 4.732 26.441 1.00 90.19 194 ARG A CA 1
ATOM 1549 C C . ARG A 1 194 ? -3.617 6.248 26.292 1.00 90.19 194 ARG A C 1
ATOM 1551 O O . ARG A 1 194 ? -4.185 6.784 25.345 1.00 90.19 194 ARG A O 1
ATOM 1558 N N . GLU A 1 195 ? -2.884 6.932 27.167 1.00 91.06 195 GLU A N 1
ATOM 1559 C CA . GLU A 1 195 ? -2.592 8.367 27.049 1.00 91.06 195 GLU A CA 1
ATOM 1560 C C . GLU A 1 195 ? -1.849 8.674 25.747 1.00 91.06 195 GLU A C 1
ATOM 1562 O O . GLU A 1 195 ? -2.273 9.543 24.988 1.00 91.06 195 GLU A O 1
ATOM 1567 N N . GLN A 1 196 ? -0.811 7.901 25.418 1.00 93.25 196 GLN A N 1
ATOM 1568 C CA . GLN A 1 196 ? -0.099 8.071 24.150 1.00 93.25 196 GLN A CA 1
ATOM 1569 C C . GLN A 1 196 ? -1.002 7.847 22.934 1.00 93.25 196 GLN A C 1
ATOM 1571 O O . GLN A 1 196 ? -0.882 8.560 21.937 1.00 93.25 196 GLN A O 1
ATOM 1576 N N . PHE A 1 197 ? -1.904 6.864 22.993 1.00 94.94 197 PHE A N 1
ATOM 1577 C CA . PHE A 1 197 ? -2.875 6.639 21.926 1.00 94.94 197 PHE A CA 1
ATOM 1578 C C . PHE A 1 197 ? -3.854 7.811 21.786 1.00 94.94 197 PHE A C 1
ATOM 1580 O O . PHE A 1 197 ? -4.114 8.249 20.668 1.00 94.94 197 PHE A O 1
ATOM 1587 N N . LEU A 1 198 ? -4.343 8.365 22.899 1.00 95.00 198 LEU A N 1
ATOM 1588 C CA . LEU A 1 198 ? -5.197 9.555 22.908 1.00 95.00 198 LEU A CA 1
ATOM 1589 C C . LEU A 1 198 ? -4.494 10.777 22.307 1.00 95.00 198 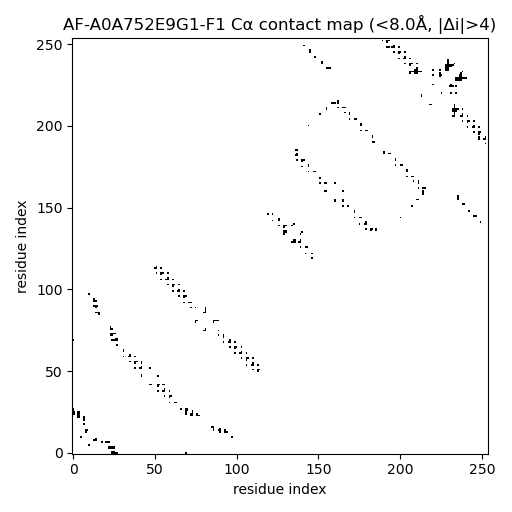LEU A C 1
ATOM 1591 O O . LEU A 1 198 ? -5.074 11.468 21.470 1.00 95.00 198 LEU A O 1
ATOM 1595 N N . GLU A 1 199 ? -3.233 11.015 22.671 1.00 96.19 199 GLU A N 1
ATOM 1596 C CA . GLU A 1 199 ? -2.434 12.088 22.076 1.00 96.19 199 GLU A CA 1
ATOM 1597 C C . GLU A 1 199 ? -2.230 11.893 20.569 1.00 96.19 199 GLU A C 1
ATOM 1599 O O . GLU A 1 199 ? -2.312 12.851 19.795 1.00 96.19 199 GLU A O 1
ATOM 1604 N N . ALA A 1 200 ? -1.949 10.660 20.135 1.00 97.69 200 ALA A N 1
ATOM 1605 C CA . ALA A 1 200 ? -1.817 10.335 18.718 1.00 97.69 200 ALA A CA 1
ATOM 1606 C C . ALA A 1 200 ? -3.145 10.546 17.973 1.00 97.69 200 ALA A C 1
ATOM 1608 O O . ALA A 1 200 ? -3.147 11.072 16.859 1.00 97.69 200 ALA A O 1
ATOM 1609 N N . ALA A 1 201 ? -4.276 10.213 18.603 1.00 97.81 201 ALA A N 1
ATOM 1610 C CA . ALA A 1 201 ? -5.605 10.450 18.056 1.00 97.81 201 ALA A CA 1
ATOM 1611 C C . ALA A 1 201 ? -5.880 11.951 17.874 1.00 97.81 201 ALA A C 1
ATOM 1613 O O . ALA A 1 201 ? -6.268 12.358 16.781 1.00 97.81 201 ALA A O 1
ATOM 1614 N N . ASP A 1 202 ? -5.593 12.792 18.873 1.00 97.69 202 ASP A N 1
ATOM 1615 C CA . ASP A 1 202 ? -5.728 14.252 18.753 1.00 97.69 202 ASP A CA 1
ATOM 1616 C C . ASP A 1 202 ? -4.858 14.819 17.616 1.00 97.69 202 ASP A C 1
ATOM 1618 O O . ASP A 1 202 ? -5.330 15.603 16.785 1.00 97.69 202 ASP A O 1
ATOM 1622 N N . LYS A 1 203 ? -3.588 14.393 17.539 1.00 97.81 203 LYS A N 1
ATOM 1623 C CA . LYS A 1 203 ? -2.656 14.811 16.476 1.00 97.81 203 LYS A CA 1
ATOM 1624 C C . LYS A 1 203 ? -3.155 14.394 15.095 1.00 97.81 203 LYS A C 1
ATOM 1626 O O . LYS A 1 203 ? -3.071 15.185 14.153 1.00 97.81 203 LYS A O 1
ATOM 1631 N N . TYR A 1 204 ? -3.695 13.183 14.970 1.00 98.44 204 TYR A N 1
ATOM 1632 C CA . TYR A 1 204 ? -4.278 12.697 13.725 1.00 98.44 204 TYR A CA 1
ATOM 1633 C C . TYR A 1 204 ? -5.504 13.521 13.315 1.00 98.44 204 TYR A C 1
ATOM 1635 O O . TYR A 1 204 ? -5.559 14.003 12.184 1.00 98.44 204 TYR A O 1
ATOM 1643 N N . VAL A 1 205 ? -6.450 13.769 14.229 1.00 98.25 205 VAL A N 1
ATOM 1644 C CA . VAL A 1 205 ? -7.639 14.585 13.930 1.00 98.25 205 VAL A CA 1
ATOM 1645 C C . VAL A 1 205 ? -7.252 16.005 13.518 1.00 98.25 205 VAL A C 1
ATOM 1647 O O . VAL A 1 205 ? -7.847 16.559 12.590 1.00 98.25 205 VAL A O 1
ATOM 1650 N N . LEU A 1 206 ? -6.219 16.588 14.132 1.00 98.19 206 LEU A N 1
ATOM 1651 C CA . LEU A 1 206 ? -5.679 17.877 13.705 1.00 98.19 206 LEU A CA 1
ATOM 1652 C C . LEU A 1 206 ? -5.081 17.813 12.290 1.00 98.19 206 LEU A C 1
ATOM 1654 O O . LEU A 1 206 ? -5.354 18.698 11.477 1.00 98.19 206 LEU A O 1
ATOM 1658 N N . ALA A 1 207 ? -4.313 16.772 11.962 1.00 98.31 207 ALA A N 1
ATOM 1659 C CA . ALA A 1 207 ? -3.764 16.589 10.618 1.00 98.31 207 ALA A CA 1
ATOM 1660 C C . ALA A 1 207 ? -4.881 16.492 9.563 1.00 98.31 207 ALA A C 1
ATOM 1662 O O . ALA A 1 207 ? -4.860 17.231 8.580 1.00 98.31 207 ALA A O 1
ATOM 1663 N N . VAL A 1 208 ? -5.913 15.679 9.814 1.00 98.50 208 VAL A N 1
ATOM 1664 C CA . VAL A 1 208 ? -7.114 15.584 8.962 1.00 98.50 208 VAL A CA 1
ATOM 1665 C C . VAL A 1 208 ? -7.775 16.956 8.813 1.00 98.50 208 VAL A C 1
ATOM 1667 O O . VAL A 1 208 ? -8.023 17.417 7.701 1.00 98.50 208 VAL A O 1
ATOM 1670 N N . LYS A 1 209 ? -8.013 17.661 9.924 1.00 98.25 209 LYS A N 1
ATOM 1671 C CA . LYS A 1 209 ? -8.663 18.979 9.925 1.00 98.25 209 LYS A CA 1
ATOM 1672 C C . LYS A 1 209 ? -7.887 20.014 9.111 1.00 98.25 209 LYS A C 1
ATOM 1674 O O . LYS A 1 209 ? -8.497 20.812 8.404 1.00 98.25 209 LYS A O 1
ATOM 1679 N N . THR A 1 210 ? -6.558 20.024 9.210 1.00 97.88 210 THR A N 1
ATOM 1680 C CA . THR A 1 210 ? -5.712 20.950 8.438 1.00 97.88 210 THR A CA 1
ATOM 1681 C C . THR A 1 210 ? -5.723 20.620 6.948 1.00 97.88 210 THR A C 1
ATOM 1683 O O . THR A 1 210 ? -5.813 21.542 6.144 1.00 97.88 210 THR A O 1
ATOM 1686 N N . ARG A 1 211 ? -5.751 19.334 6.566 1.00 97.69 211 ARG A N 1
ATOM 1687 C CA . ARG A 1 211 ? -5.890 18.909 5.162 1.00 97.69 211 ARG A CA 1
ATOM 1688 C C . ARG A 1 211 ? -7.208 19.379 4.557 1.00 97.69 211 ARG A C 1
ATOM 1690 O O . ARG A 1 211 ? -7.208 19.970 3.483 1.00 97.69 211 ARG A O 1
ATOM 1697 N N . VAL A 1 212 ? -8.311 19.185 5.279 1.00 98.00 212 VAL A N 1
ATOM 1698 C CA . VAL A 1 212 ? -9.641 19.628 4.833 1.00 98.00 212 VAL A CA 1
ATOM 1699 C C . VAL A 1 212 ? -9.723 21.149 4.708 1.00 98.00 212 VAL A C 1
ATOM 1701 O O . VAL A 1 212 ? -10.259 21.650 3.725 1.00 98.00 212 VAL A O 1
ATOM 1704 N N . ARG A 1 213 ? -9.151 21.902 5.659 1.00 97.69 213 ARG A N 1
ATOM 1705 C CA . ARG A 1 213 ? -9.077 23.371 5.569 1.00 97.69 213 ARG A CA 1
ATOM 1706 C C . ARG A 1 213 ? -8.256 23.834 4.372 1.00 97.69 213 ARG A C 1
ATOM 1708 O O . ARG A 1 213 ? -8.685 24.746 3.685 1.00 97.69 213 ARG A O 1
ATOM 1715 N N . ARG A 1 214 ? -7.110 23.199 4.112 1.00 96.50 214 ARG A N 1
ATOM 1716 C CA . ARG A 1 214 ? -6.234 23.561 2.993 1.00 96.50 214 ARG A CA 1
ATOM 1717 C C . ARG A 1 214 ? -6.951 23.424 1.649 1.00 96.50 214 ARG A C 1
ATOM 1719 O O . ARG A 1 214 ? -6.857 24.330 0.828 1.00 96.50 214 ARG A O 1
ATOM 1726 N N . GLU A 1 215 ? -7.708 22.340 1.476 1.00 96.25 215 GLU A N 1
ATOM 1727 C CA . GLU A 1 215 ? -8.544 22.114 0.290 1.00 96.25 215 GLU A CA 1
ATOM 1728 C C . GLU A 1 215 ? -9.684 23.137 0.190 1.00 96.25 215 GLU A C 1
ATOM 1730 O O . GLU A 1 215 ? -9.849 23.777 -0.845 1.00 96.25 215 GLU A O 1
ATOM 1735 N N . ARG A 1 216 ? -10.426 23.347 1.288 1.00 96.88 216 ARG A N 1
ATOM 1736 C CA . ARG A 1 216 ? -11.518 24.332 1.381 1.00 96.88 216 ARG A CA 1
ATOM 1737 C C . ARG A 1 216 ? -11.063 25.748 1.035 1.00 96.88 216 ARG A C 1
ATOM 1739 O O . ARG A 1 216 ? -11.785 26.478 0.369 1.00 96.88 216 ARG A O 1
ATOM 1746 N N . ASP A 1 217 ? -9.897 26.135 1.53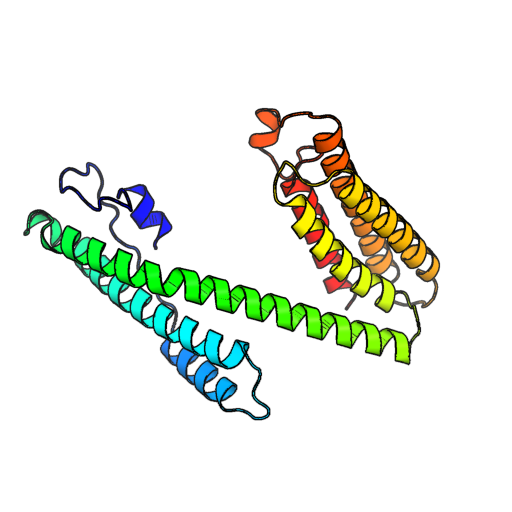9 1.00 97.25 217 ASP A N 1
ATOM 1747 C CA . ASP A 1 217 ? -9.351 27.484 1.403 1.00 97.25 217 ASP A CA 1
ATOM 1748 C C . ASP A 1 217 ? -8.522 27.637 0.112 1.00 97.25 217 ASP A C 1
ATOM 1750 O O . ASP A 1 217 ? -7.959 28.702 -0.132 1.00 97.25 217 ASP A O 1
ATOM 1754 N N . HIS A 1 218 ? -8.441 26.584 -0.714 1.00 95.31 218 HIS A N 1
ATOM 1755 C CA . HIS A 1 218 ? -7.693 26.537 -1.973 1.00 95.31 218 HIS A CA 1
ATOM 1756 C C . HIS A 1 218 ? -6.220 26.965 -1.842 1.00 95.31 218 HIS A C 1
ATOM 1758 O O . HIS A 1 218 ? -5.674 27.649 -2.709 1.00 95.31 218 HIS A O 1
ATOM 1764 N N . ILE A 1 219 ? -5.558 26.558 -0.756 1.00 94.75 219 ILE A N 1
ATOM 1765 C CA . ILE A 1 219 ? -4.162 26.923 -0.482 1.00 94.75 219 ILE A CA 1
ATOM 1766 C C . ILE A 1 219 ? -3.223 25.851 -1.073 1.00 94.75 219 ILE A C 1
ATOM 1768 O O . ILE A 1 219 ? -3.127 24.754 -0.514 1.00 94.75 219 ILE A O 1
ATOM 1772 N N . PRO A 1 220 ? -2.469 26.131 -2.155 1.00 92.81 220 PRO A N 1
ATOM 1773 C CA . PRO A 1 220 ? -1.584 25.144 -2.778 1.00 92.81 220 PRO A CA 1
ATOM 1774 C C . PRO A 1 220 ? -0.368 24.816 -1.901 1.00 92.81 220 PRO A C 1
ATOM 1776 O O . PRO A 1 220 ? 0.053 25.642 -1.089 1.00 92.81 220 PRO A O 1
ATOM 1779 N N . LEU A 1 221 ? 0.224 23.627 -2.078 1.00 91.81 221 LEU A N 1
ATOM 1780 C CA . LEU A 1 221 ? 1.514 23.257 -1.471 1.00 91.81 221 LEU A CA 1
ATOM 1781 C C . LEU A 1 221 ? 2.646 24.145 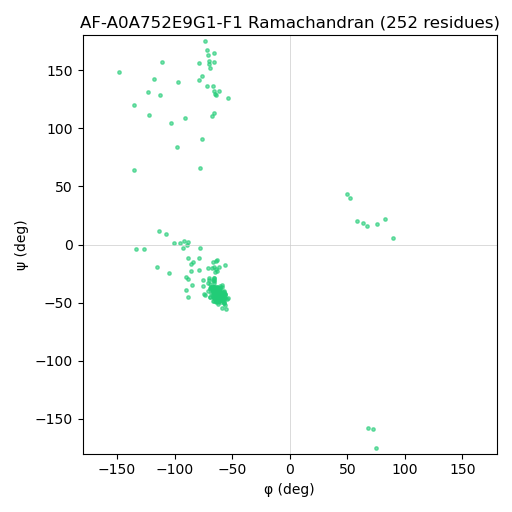-2.000 1.00 91.81 221 LEU A C 1
ATOM 1783 O O . LEU A 1 221 ? 2.822 24.281 -3.213 1.00 91.81 221 LEU A O 1
ATOM 1787 N N . THR A 1 222 ? 3.425 24.723 -1.085 1.00 94.31 222 THR A N 1
ATOM 1788 C CA . THR A 1 222 ? 4.647 25.467 -1.420 1.00 94.31 222 THR A CA 1
ATOM 1789 C C . THR A 1 222 ? 5.755 24.511 -1.863 1.00 94.31 222 THR A C 1
ATOM 1791 O O . THR A 1 222 ? 5.658 23.301 -1.664 1.00 94.31 222 THR A O 1
ATOM 1794 N N . ASP A 1 223 ? 6.837 25.022 -2.444 1.00 94.56 223 ASP A N 1
ATOM 1795 C CA . ASP A 1 223 ? 7.959 24.156 -2.830 1.00 94.56 223 ASP A CA 1
ATOM 1796 C C . ASP A 1 223 ? 8.644 23.527 -1.608 1.00 94.56 223 ASP A C 1
ATOM 1798 O O . ASP A 1 223 ? 8.938 22.336 -1.622 1.00 94.56 223 ASP A O 1
ATOM 1802 N N . SER A 1 224 ? 8.754 24.268 -0.500 1.00 92.00 224 SER A N 1
ATOM 1803 C CA . SER A 1 224 ? 9.239 23.722 0.774 1.00 92.00 224 SER A CA 1
ATOM 1804 C C . SER A 1 224 ? 8.317 22.629 1.334 1.00 92.00 224 SER A C 1
ATOM 1806 O O . SER A 1 224 ? 8.798 21.620 1.849 1.00 92.00 224 SER A O 1
ATOM 1808 N N . ASP A 1 225 ? 6.993 22.771 1.177 1.00 93.31 225 ASP A N 1
ATOM 1809 C CA . ASP A 1 225 ? 6.051 21.712 1.557 1.00 93.31 225 ASP A CA 1
ATOM 1810 C C . ASP A 1 225 ? 6.302 20.424 0.755 1.00 93.31 225 ASP A C 1
ATOM 1812 O O . ASP A 1 225 ? 6.240 19.330 1.312 1.00 93.31 225 ASP A O 1
ATOM 1816 N N . LYS A 1 226 ? 6.594 20.544 -0.547 1.00 91.56 226 LYS A N 1
ATOM 1817 C CA . LYS A 1 226 ? 6.850 19.395 -1.433 1.00 91.56 226 LYS A CA 1
ATOM 1818 C C . LYS A 1 226 ? 8.173 18.696 -1.122 1.00 91.56 226 LYS A C 1
ATOM 1820 O O . LYS A 1 226 ? 8.278 17.494 -1.349 1.00 91.56 226 LYS A O 1
ATOM 1825 N N . GLU A 1 227 ? 9.165 19.417 -0.602 1.00 93.69 227 GLU A N 1
ATOM 1826 C CA . GLU A 1 227 ? 10.435 18.830 -0.157 1.00 93.69 227 GLU A CA 1
ATOM 1827 C C . GLU A 1 227 ? 10.268 17.969 1.099 1.00 93.69 227 GLU A C 1
ATOM 1829 O O . GLU A 1 227 ? 10.955 16.957 1.250 1.00 93.69 227 GLU A O 1
ATOM 1834 N N . ASN A 1 228 ? 9.348 18.340 1.997 1.00 93.31 228 ASN A N 1
ATOM 1835 C CA . ASN A 1 228 ? 9.110 17.603 3.234 1.00 93.31 228 ASN A CA 1
ATOM 1836 C C . ASN A 1 228 ? 7.612 17.393 3.535 1.00 93.31 228 ASN A C 1
ATOM 1838 O O . ASN A 1 228 ? 7.088 17.866 4.557 1.00 93.31 228 ASN A O 1
ATOM 1842 N N . PRO A 1 229 ? 6.904 16.636 2.678 1.00 91.62 229 PRO A N 1
ATOM 1843 C CA . PRO A 1 229 ? 5.447 16.603 2.673 1.00 91.62 229 PRO A CA 1
ATOM 1844 C C . PRO A 1 229 ? 4.874 16.005 3.957 1.00 91.62 229 PRO A C 1
ATOM 1846 O O . PRO A 1 229 ? 3.824 16.441 4.413 1.00 91.62 229 PRO A O 1
ATOM 1849 N N . ALA A 1 230 ? 5.580 15.095 4.632 1.00 94.62 230 ALA A N 1
ATOM 1850 C CA . ALA A 1 230 ? 5.130 14.496 5.893 1.00 94.62 230 ALA A CA 1
ATOM 1851 C C . ALA A 1 230 ? 4.991 15.496 7.065 1.00 94.62 230 ALA A C 1
ATOM 1853 O O . ALA A 1 230 ? 4.384 15.168 8.090 1.00 94.62 230 ALA A O 1
ATOM 1854 N N . TRP A 1 231 ? 5.547 16.704 6.932 1.00 94.19 231 TRP A N 1
ATOM 1855 C CA . TRP A 1 231 ? 5.493 17.764 7.946 1.00 94.19 231 TRP A CA 1
ATOM 1856 C C . TRP A 1 231 ? 4.714 19.001 7.489 1.00 94.19 231 TRP A C 1
ATOM 1858 O O . TRP A 1 231 ? 4.218 19.748 8.344 1.00 94.19 231 TRP A O 1
ATOM 1868 N N . ALA A 1 232 ? 4.538 19.156 6.175 1.00 95.94 232 ALA A N 1
ATOM 1869 C CA . ALA A 1 232 ? 3.733 20.191 5.542 1.00 95.94 232 ALA A CA 1
ATOM 1870 C C . ALA A 1 232 ? 2.300 20.210 6.093 1.00 95.94 232 ALA A C 1
ATOM 1872 O O . ALA A 1 232 ? 1.603 19.195 6.137 1.00 95.94 232 ALA A O 1
ATOM 1873 N N . GLU A 1 233 ? 1.842 21.366 6.570 1.00 94.88 233 GLU A N 1
ATOM 1874 C 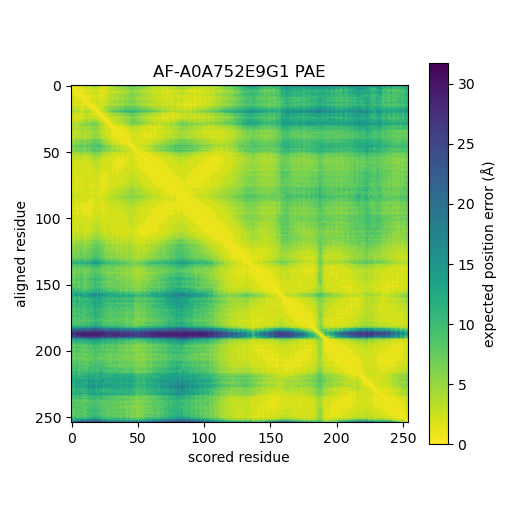CA . GLU A 1 233 ? 0.505 21.479 7.150 1.00 94.88 233 GLU A CA 1
ATOM 1875 C C . GLU A 1 233 ? -0.583 21.240 6.103 1.00 94.88 233 GLU A C 1
ATOM 1877 O O . GLU A 1 233 ? -0.535 21.779 5.007 1.00 94.88 233 GLU A O 1
ATOM 1882 N N . GLY A 1 234 ? -1.570 20.405 6.417 1.00 95.31 234 GLY A N 1
ATOM 1883 C CA . GLY A 1 234 ? -2.626 20.069 5.472 1.00 95.31 234 GLY A CA 1
ATOM 1884 C C . GLY A 1 234 ? -2.178 19.322 4.213 1.00 95.31 234 GLY A C 1
ATOM 1885 O O . GLY A 1 234 ? -2.937 1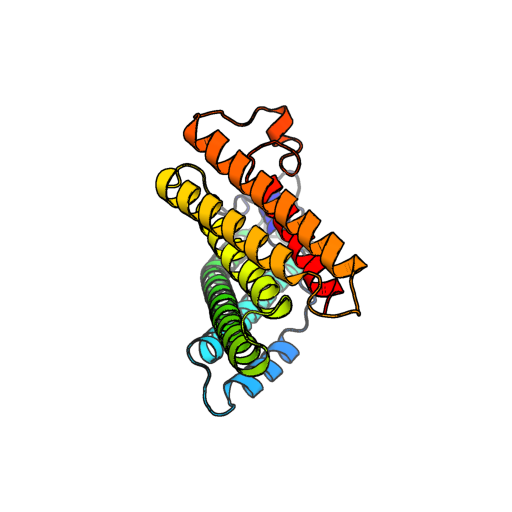9.302 3.250 1.00 95.31 234 GLY A O 1
ATOM 1886 N N . SER A 1 235 ? -0.997 18.698 4.203 1.00 96.81 235 SER A N 1
ATOM 1887 C CA . SER A 1 235 ? -0.647 17.686 3.201 1.00 96.81 235 SER A CA 1
ATOM 1888 C C . SER A 1 235 ? -1.285 16.333 3.539 1.00 96.81 235 SER A C 1
ATOM 1890 O O . SER A 1 235 ? -1.575 16.029 4.703 1.00 96.81 235 SER A O 1
ATOM 1892 N N . PHE A 1 236 ? -1.472 15.482 2.528 1.00 97.00 236 PHE A N 1
ATOM 1893 C CA . PHE A 1 236 ? -1.911 14.105 2.757 1.00 97.00 236 PHE A CA 1
ATOM 1894 C C . PHE A 1 236 ? -0.839 13.271 3.481 1.00 97.00 236 PHE A C 1
ATOM 1896 O O . PHE A 1 236 ? -1.159 12.518 4.399 1.00 97.00 236 PHE A O 1
ATOM 1903 N N . ASP A 1 237 ? 0.444 13.461 3.173 1.00 96.88 237 ASP A N 1
ATOM 1904 C CA . ASP A 1 237 ? 1.545 12.774 3.857 1.00 96.88 237 ASP A CA 1
ATOM 1905 C C . ASP A 1 237 ? 1.578 13.047 5.366 1.00 96.88 237 ASP A C 1
ATOM 1907 O O . ASP A 1 237 ? 1.890 12.148 6.148 1.00 96.88 237 ASP A O 1
ATOM 1911 N N . LYS A 1 238 ? 1.205 14.253 5.814 1.00 97.50 238 LYS A N 1
ATOM 1912 C CA . LYS A 1 238 ? 1.071 14.555 7.246 1.00 97.50 238 LYS A CA 1
ATOM 1913 C C . LYS A 1 238 ? -0.101 13.809 7.883 1.00 97.50 238 LYS A C 1
ATOM 1915 O O . LYS A 1 238 ? 0.029 13.347 9.020 1.00 97.50 238 LYS A O 1
ATOM 1920 N N . VAL A 1 239 ? -1.215 13.638 7.161 1.00 98.12 239 VAL A N 1
ATOM 1921 C CA . VAL A 1 239 ? -2.344 12.787 7.588 1.00 98.12 239 VAL A CA 1
ATOM 1922 C C . VAL A 1 239 ? -1.887 11.336 7.738 1.00 98.12 239 VAL A C 1
ATOM 1924 O O . VAL A 1 239 ? -2.118 10.729 8.785 1.00 98.12 239 VAL A O 1
ATOM 1927 N N . ILE A 1 240 ? -1.170 10.799 6.748 1.00 98.00 240 ILE A N 1
ATOM 1928 C CA . ILE A 1 240 ? -0.628 9.434 6.790 1.00 98.00 240 ILE A CA 1
ATOM 1929 C C . ILE A 1 240 ? 0.400 9.267 7.910 1.00 98.00 240 ILE A C 1
ATOM 1931 O O . ILE A 1 240 ? 0.352 8.277 8.640 1.00 98.00 240 ILE A O 1
ATOM 1935 N N . ARG A 1 241 ? 1.283 10.246 8.128 1.00 97.38 241 ARG A N 1
ATOM 1936 C CA . ARG A 1 241 ? 2.216 10.249 9.263 1.00 97.38 241 ARG A CA 1
ATOM 1937 C C . ARG A 1 241 ? 1.474 10.181 10.600 1.00 97.38 241 ARG A C 1
ATOM 1939 O O . ARG A 1 241 ? 1.842 9.374 11.450 1.00 97.38 241 ARG A O 1
ATOM 1946 N N . GLY A 1 242 ? 0.432 10.997 10.779 1.00 97.88 242 GLY A N 1
ATOM 1947 C CA . GLY A 1 242 ? -0.412 10.969 11.977 1.00 97.88 242 GLY A CA 1
ATOM 1948 C C . GLY A 1 242 ? -1.129 9.628 12.160 1.00 97.88 242 GLY A C 1
ATOM 1949 O O . GLY A 1 242 ? -1.152 9.086 13.262 1.00 97.88 242 GLY A O 1
ATOM 1950 N N . TYR A 1 243 ? -1.646 9.051 11.074 1.00 97.75 243 TYR A N 1
ATOM 1951 C CA . TYR A 1 243 ? -2.283 7.734 11.098 1.00 97.75 243 TYR A CA 1
ATOM 1952 C C . TYR A 1 243 ? -1.300 6.621 11.473 1.00 97.75 243 TYR A C 1
ATOM 1954 O O . TYR A 1 243 ? -1.638 5.739 12.254 1.00 97.75 243 TYR A O 1
ATOM 1962 N N . ASN A 1 244 ? -0.068 6.666 10.968 1.00 97.19 244 ASN A N 1
ATOM 1963 C CA . ASN A 1 244 ? 0.951 5.670 11.290 1.00 97.19 244 ASN A CA 1
ATOM 1964 C C . ASN A 1 244 ? 1.382 5.733 12.766 1.00 97.19 244 ASN A C 1
ATOM 1966 O O . ASN A 1 244 ? 1.595 4.683 13.377 1.00 97.19 244 ASN A O 1
ATOM 1970 N N . ASP A 1 245 ? 1.469 6.928 13.365 1.00 97.38 245 ASP A N 1
ATOM 1971 C CA . ASP A 1 245 ? 1.678 7.061 14.818 1.00 97.38 245 ASP A CA 1
ATOM 1972 C C . ASP A 1 245 ? 0.485 6.465 15.579 1.00 97.38 245 ASP A C 1
ATOM 1974 O O . ASP A 1 245 ? 0.685 5.649 16.475 1.00 97.38 245 ASP A O 1
ATOM 1978 N N . LEU A 1 246 ? -0.751 6.747 15.147 1.00 96.19 246 LEU A N 1
ATOM 1979 C CA . LEU A 1 246 ? -1.961 6.155 15.726 1.00 96.19 246 LEU A CA 1
ATOM 1980 C C . LEU A 1 246 ? -1.949 4.614 15.678 1.00 96.19 246 LEU A C 1
ATOM 1982 O O . LEU A 1 246 ? -2.168 3.973 16.706 1.00 96.19 246 LEU A O 1
ATOM 1986 N N . VAL A 1 247 ? -1.633 4.012 14.522 1.00 95.69 247 VAL A N 1
ATOM 1987 C CA . VAL A 1 247 ? -1.457 2.553 14.359 1.00 95.69 247 VAL A CA 1
ATOM 1988 C C . VAL A 1 247 ? -0.386 2.027 15.313 1.00 95.69 247 VAL A C 1
ATOM 1990 O O . VAL A 1 247 ? -0.584 1.006 15.969 1.00 95.69 247 VAL A O 1
ATOM 1993 N N . THR A 1 248 ? 0.747 2.724 15.411 1.00 96.19 248 THR A N 1
ATOM 1994 C CA . THR A 1 248 ? 1.857 2.325 16.283 1.00 96.19 248 THR A CA 1
ATOM 1995 C C . THR A 1 248 ? 1.421 2.300 17.745 1.00 96.19 248 THR A C 1
ATOM 1997 O O . THR A 1 248 ? 1.647 1.303 18.425 1.00 96.19 248 THR A O 1
ATOM 2000 N N . ARG A 1 249 ? 0.741 3.349 18.229 1.00 95.56 249 ARG A N 1
ATOM 2001 C CA . ARG A 1 249 ? 0.226 3.393 19.609 1.00 95.56 249 ARG A CA 1
ATOM 2002 C C . ARG A 1 249 ? -0.840 2.334 19.857 1.00 95.56 249 ARG A C 1
ATOM 2004 O O . ARG A 1 249 ? -0.797 1.684 20.894 1.00 95.56 249 ARG A O 1
ATOM 2011 N N . PHE A 1 250 ? -1.737 2.103 18.899 1.00 93.44 250 PHE A N 1
ATOM 2012 C CA . PHE A 1 250 ? -2.744 1.045 18.993 1.00 93.44 250 PHE A CA 1
ATOM 2013 C C . PHE A 1 250 ? -2.120 -0.341 19.184 1.00 93.44 250 PHE A C 1
ATOM 2015 O O . PHE A 1 250 ? -2.558 -1.110 20.037 1.00 93.44 250 PHE A O 1
ATOM 2022 N N . ASN A 1 251 ? -1.064 -0.643 18.429 1.00 91.69 251 ASN A N 1
ATOM 2023 C CA . ASN A 1 251 ? -0.355 -1.918 18.528 1.00 91.69 251 ASN A CA 1
ATOM 2024 C C . ASN A 1 251 ? 0.458 -2.064 19.822 1.00 91.69 251 ASN A C 1
ATOM 2026 O O . ASN A 1 251 ? 0.790 -3.180 20.184 1.00 91.69 251 ASN A O 1
ATOM 2030 N N . LEU A 1 252 ? 0.802 -0.967 20.505 1.00 89.94 252 LEU A N 1
ATOM 2031 C CA . LEU A 1 252 ? 1.488 -1.006 21.804 1.00 89.94 252 LEU A CA 1
ATOM 2032 C C . LEU A 1 252 ? 0.524 -1.193 22.986 1.00 89.94 252 LEU A C 1
ATOM 2034 O O . LEU A 1 252 ? 0.976 -1.475 24.094 1.00 89.94 252 LEU A O 1
ATOM 2038 N N . MET A 1 253 ? -0.781 -0.992 22.775 1.00 85.81 253 MET A N 1
ATOM 2039 C CA . MET A 1 253 ? -1.813 -1.218 23.794 1.00 85.81 253 MET A CA 1
ATOM 2040 C C . MET A 1 253 ? -2.300 -2.672 23.859 1.00 85.81 253 MET A C 1
ATOM 2042 O O . MET A 1 253 ? -2.850 -3.058 24.889 1.00 85.81 253 MET A O 1
ATOM 2046 N N . ASN A 1 254 ? -2.141 -3.437 22.772 1.00 65.81 254 ASN A N 1
ATOM 2047 C CA . ASN A 1 254 ? -2.640 -4.809 22.599 1.00 65.81 254 ASN A CA 1
ATOM 2048 C C . ASN A 1 254 ? -1.492 -5.821 22.566 1.00 65.81 254 ASN A C 1
ATOM 2050 O O . ASN A 1 254 ? -1.727 -6.973 22.989 1.00 65.81 254 ASN A O 1
#

pLDDT: mean 93.97, std 6.1, range [54.31, 98.5]

Solvent-accessible surface area (backbone atoms only — not comparable to full-atom values): 13778 Å² total; per-residue (Å²): 71,68,69,62,31,53,74,69,28,52,85,91,77,39,62,84,71,76,68,92,60,84,82,42,38,49,71,78,87,74,70,54,67,64,48,43,57,51,50,59,56,58,51,68,43,82,81,72,56,82,65,46,40,60,32,48,52,49,28,46,54,32,48,49,53,42,47,51,49,37,43,52,45,16,52,42,44,74,70,46,48,45,74,78,53,67,26,54,62,54,40,53,51,42,54,54,42,52,57,40,46,68,54,26,53,60,29,46,52,53,31,53,50,41,53,53,52,52,52,51,53,51,50,52,53,49,42,54,52,39,35,75,75,63,37,92,34,41,69,32,42,52,55,47,49,55,55,52,49,52,53,50,50,65,59,50,67,53,86,89,52,64,51,69,63,51,50,52,50,46,50,53,51,53,53,47,51,53,57,30,59,76,31,61,78,79,55,93,74,62,60,67,46,50,50,52,28,52,54,28,46,54,51,22,53,50,28,47,45,36,26,48,49,29,61,69,70,68,57,77,82,49,73,71,29,68,76,44,35,56,72,25,85,31,30,57,47,20,29,51,49,25,46,51,49,29,53,52,32,53,62,70,66,110

Sequence (254 aa):
SVKGYADWVDMDKGPTGKERYIRGMGDVTVDLDRCLAKITKVSSLKPELKPIDTLALNYINSSIDMKKIIREMNSYYTQENYKDDAFTKAKTLHTQFMQTLSIFKPASEAYEDAIRTMNDQRQMLQLKKIEAKEGKSFDYYSLSMMLISKKTNQLLQNDGFNVDDAMKQVQALNEHVAQLKAKQNDTKSGSFQREQFLEAADKYVLAVKTRVRRERDHIPLTDSDKENPAWAEGSFDKVIRGYNDLVTRFNLMN

Secondary structure (DSSP, 8-state):
-HHHHHTTS-TTT---S--S-----------HHHHHHHHHHHHTSSS--TTHHHHHHHHHHHHHHHHHHHHHHHHHHHTTTTTTTTTHHHHHHHHHHHHHHHHHHHHHHHHHHHHHHHHHHHHHHHHHHHHHHHSS-HHHHHHHHHHHHHHHHHHHSSSS--HHHHHHHHHHHHHHHHHHHHTTTS-SS-HHHHHHHHHHHHHHHHHHHHHHHHHHTT-PPPHHHHHSTTTSTT-HHHHHHHHHHHHHHHHHH-

Mean predicted aligned error: 6.09 Å

Foldseek 3Di:
DVVQQVVFADLVQFDDLPTPDDPWFDADPDDLVVVLVVLVVVCPDPPHDPPLSVLSNQQSVLVVQLNVLSVVRRVCVVVVCCVVPSCPVRRVSSVSNSVSCVSNVVSVVVNVVSVVVVVLVVLVVVLVVCCVPPNCALLSLLSVLLNLLVVLLVQLVDAPGDLVVLVVSLVVLVVSLVSNVVRLVVDDPDNPLSVQLSVLSVQLSQQSVQLSVCSVVVPDQDPVCVVPVCPRGNHSNVNVVSSVSNVVSSVVSD